Protein AF-A0A968MQZ6-F1 (afdb_monomer_lite)

Structure (mmCIF, N/CA/C/O backbone):
data_AF-A0A968MQZ6-F1
#
_entry.id   AF-A0A968MQZ6-F1
#
loop_
_atom_site.group_PDB
_atom_site.id
_atom_site.type_symbol
_atom_site.label_atom_id
_atom_site.label_alt_id
_atom_site.label_comp_id
_atom_site.label_asym_id
_atom_site.label_entity_id
_atom_site.label_seq_id
_atom_site.pdbx_PDB_ins_code
_atom_site.Cartn_x
_atom_site.Cartn_y
_atom_site.Cartn_z
_atom_site.occupancy
_atom_site.B_iso_or_equiv
_atom_site.auth_seq_id
_atom_site.auth_comp_id
_atom_site.auth_asym_id
_atom_site.auth_atom_id
_atom_site.pdbx_PDB_model_num
ATOM 1 N N . MET A 1 1 ? -7.537 16.229 -13.222 1.00 30.14 1 MET A N 1
ATOM 2 C CA . MET A 1 1 ? -7.042 15.788 -11.896 1.00 30.14 1 MET A CA 1
ATOM 3 C C . MET A 1 1 ? -5.741 15.024 -12.123 1.00 30.14 1 MET A C 1
ATOM 5 O O . MET A 1 1 ? -5.716 14.190 -13.018 1.00 30.14 1 MET A O 1
ATOM 9 N N . LYS A 1 2 ? -4.662 15.304 -11.377 1.00 28.23 2 LYS A N 1
ATOM 10 C CA . LYS A 1 2 ? -3.448 14.468 -11.404 1.00 28.23 2 LYS A CA 1
ATOM 11 C C . LYS A 1 2 ? -3.720 13.239 -10.531 1.00 28.23 2 LYS A C 1
ATOM 13 O O . LYS A 1 2 ? -3.635 13.335 -9.313 1.00 28.23 2 LYS A O 1
ATOM 18 N N . LYS A 1 3 ? -4.146 12.132 -11.143 1.00 38.84 3 LYS A N 1
ATOM 19 C CA . LYS A 1 3 ? -4.278 10.825 -10.485 1.00 38.84 3 LYS A CA 1
ATOM 20 C C . LYS A 1 3 ? -3.275 9.873 -11.126 1.00 38.84 3 LYS A C 1
ATOM 22 O O . LYS A 1 3 ? -3.237 9.770 -12.350 1.00 38.84 3 LYS A O 1
ATOM 27 N N . ILE A 1 4 ? -2.474 9.233 -10.288 1.00 46.53 4 ILE A N 1
ATOM 28 C CA . ILE A 1 4 ? -1.529 8.187 -10.660 1.00 46.53 4 ILE A CA 1
ATOM 29 C C . ILE A 1 4 ? -2.265 6.866 -10.422 1.00 46.53 4 ILE A C 1
ATOM 31 O O . ILE A 1 4 ? -2.827 6.684 -9.345 1.00 46.53 4 ILE A O 1
ATOM 35 N N . LEU A 1 5 ? -2.369 6.022 -11.447 1.00 44.16 5 LEU A N 1
ATOM 36 C CA . LEU A 1 5 ? -3.020 4.713 -11.360 1.00 44.16 5 LEU A CA 1
ATOM 37 C C . LEU A 1 5 ? -1.929 3.650 -11.300 1.00 44.16 5 LEU A C 1
ATOM 39 O O . LEU A 1 5 ? -1.050 3.647 -12.160 1.00 44.16 5 LEU A O 1
ATOM 43 N N . GLU A 1 6 ? -1.996 2.741 -10.330 1.00 49.56 6 GLU A N 1
ATOM 44 C CA . GLU A 1 6 ? -1.155 1.541 -10.358 1.00 49.56 6 GLU A CA 1
ATOM 45 C C . GLU A 1 6 ? -1.677 0.515 -11.385 1.00 49.56 6 GLU A C 1
ATOM 47 O O . GLU A 1 6 ? -2.807 0.601 -11.867 1.00 49.56 6 GLU A O 1
ATOM 52 N N . ARG A 1 7 ? -0.865 -0.496 -11.733 1.00 44.84 7 ARG A N 1
ATOM 53 C CA . ARG A 1 7 ? -1.059 -1.427 -12.872 1.00 44.84 7 ARG A CA 1
ATOM 54 C C . ARG A 1 7 ? -2.431 -2.136 -12.940 1.00 44.84 7 ARG A C 1
ATOM 56 O O . ARG A 1 7 ? -2.801 -2.627 -14.012 1.00 44.84 7 ARG A O 1
ATOM 63 N N . LYS A 1 8 ? -3.175 -2.206 -11.829 1.00 41.56 8 LYS A N 1
ATOM 64 C CA . LYS A 1 8 ? -4.524 -2.801 -11.722 1.00 41.56 8 LYS A CA 1
ATOM 65 C C . LYS A 1 8 ? -5.622 -1.815 -11.298 1.00 41.56 8 LYS A C 1
ATOM 67 O O . LYS A 1 8 ? -6.759 -2.238 -11.125 1.00 41.56 8 LYS A O 1
ATOM 72 N N . GLU A 1 9 ? -5.309 -0.539 -11.108 1.00 45.66 9 GLU A N 1
ATOM 73 C CA . GLU A 1 9 ? -6.288 0.444 -10.655 1.00 45.66 9 GLU A CA 1
ATOM 74 C C . GLU A 1 9 ? -7.069 0.996 -11.857 1.00 45.66 9 GLU A C 1
ATOM 76 O O . GLU A 1 9 ? -6.506 1.611 -12.765 1.00 45.66 9 GLU A O 1
ATOM 81 N N . GLU A 1 10 ? -8.381 0.768 -11.878 1.00 50.53 10 GLU A N 1
ATOM 82 C CA . GLU A 1 10 ? -9.282 1.424 -12.824 1.00 50.53 10 GLU A CA 1
ATOM 83 C C . GLU A 1 10 ? -9.778 2.756 -12.241 1.00 50.53 10 GLU A C 1
ATOM 85 O O . GLU A 1 10 ? -9.866 2.955 -11.027 1.00 50.53 10 GLU A O 1
ATOM 90 N N . LEU A 1 11 ? -10.099 3.716 -13.111 1.00 47.94 11 LEU A N 1
ATOM 91 C CA . LEU A 1 11 ? -10.788 4.926 -12.670 1.00 47.94 11 LEU A CA 1
ATOM 92 C C . LEU A 1 11 ? -12.188 4.553 -12.178 1.00 47.94 11 LEU A C 1
ATOM 94 O O . LEU A 1 11 ? -12.922 3.850 -12.871 1.00 47.94 11 LEU A O 1
ATOM 98 N N . HIS A 1 12 ? -12.567 5.064 -11.004 1.00 44.50 12 HIS A N 1
ATOM 99 C CA . HIS A 1 12 ? -13.904 4.857 -10.461 1.00 44.50 12 HIS A CA 1
ATOM 100 C C . HIS A 1 12 ? -14.945 5.392 -11.455 1.00 44.50 12 HIS A C 1
ATOM 102 O O . HIS A 1 12 ? -14.886 6.558 -11.855 1.00 44.50 12 HIS A O 1
ATOM 108 N N . LYS A 1 13 ? -15.890 4.536 -11.863 1.00 45.00 13 LYS A N 1
ATOM 109 C CA . LYS A 1 13 ? -16.824 4.790 -12.980 1.00 45.00 13 LYS A CA 1
ATOM 110 C C . LYS A 1 13 ? -17.735 6.005 -12.771 1.00 45.00 13 LYS A C 1
ATOM 112 O O . LYS A 1 13 ? -18.250 6.551 -13.738 1.00 45.00 13 LYS A O 1
ATOM 117 N N . GLU A 1 14 ? -17.913 6.431 -11.524 1.00 39.91 14 GLU A N 1
ATOM 118 C CA . GLU A 1 14 ? -18.811 7.527 -11.137 1.00 39.91 14 GLU A CA 1
ATOM 119 C C . GLU A 1 14 ? -18.132 8.898 -11.033 1.00 39.91 14 GLU A C 1
ATOM 121 O O . GLU A 1 14 ? -18.784 9.895 -10.728 1.00 39.91 14 GLU A O 1
ATOM 126 N N . TRP A 1 15 ? -16.820 8.991 -11.262 1.00 46.03 15 TRP A N 1
ATOM 127 C CA . TRP A 1 15 ? -16.136 10.275 -11.162 1.00 46.03 15 TRP A CA 1
ATOM 128 C C . TRP A 1 15 ? -16.373 11.143 -12.407 1.00 46.03 15 TRP A C 1
ATOM 130 O O . TRP A 1 15 ? -15.979 10.742 -13.504 1.00 46.03 15 TRP A O 1
ATOM 140 N N . PRO A 1 16 ? -16.917 12.372 -12.265 1.00 37.16 16 PRO A N 1
ATOM 141 C CA . PRO A 1 16 ? -17.093 13.307 -13.374 1.00 37.16 16 PRO A CA 1
ATOM 142 C C . PRO A 1 16 ? -15.758 13.999 -13.693 1.00 37.16 16 PRO A C 1
ATOM 144 O O . PRO A 1 16 ? -15.632 15.220 -13.600 1.00 37.16 16 PRO A O 1
ATOM 147 N N . ILE A 1 17 ? -14.718 13.219 -14.001 1.00 41.00 17 ILE A N 1
ATOM 148 C CA . ILE A 1 17 ? -13.385 13.739 -14.311 1.00 41.00 17 ILE A CA 1
ATOM 149 C C . ILE A 1 17 ? -12.951 13.370 -15.728 1.00 41.00 17 ILE A C 1
ATOM 151 O O . ILE A 1 17 ? -13.209 12.283 -16.229 1.00 41.00 17 ILE A O 1
ATOM 155 N N . GLN A 1 18 ? -12.223 14.297 -16.345 1.00 41.19 18 GLN A N 1
ATOM 156 C CA . GLN A 1 18 ? -11.767 14.304 -17.740 1.00 41.19 18 GLN A CA 1
ATOM 157 C C . GLN A 1 18 ? -10.664 13.263 -18.063 1.00 41.19 18 GLN A C 1
ATOM 159 O O . GLN A 1 18 ? -9.946 13.413 -19.048 1.00 41.19 18 GLN A O 1
ATOM 164 N N . GLY A 1 19 ? -10.506 12.229 -17.226 1.00 51.28 19 GLY A N 1
ATOM 165 C CA . GLY A 1 19 ? -9.376 11.293 -17.225 1.00 51.28 19 GLY A CA 1
ATOM 166 C C . GLY A 1 19 ? -8.245 11.675 -16.254 1.00 51.28 19 GLY A C 1
ATOM 167 O O . GLY A 1 19 ? -8.349 12.635 -15.481 1.00 51.28 19 GLY A O 1
ATOM 168 N N . SER A 1 20 ? -7.166 10.886 -16.266 1.00 62.44 20 SER A N 1
ATOM 169 C CA . SER A 1 20 ? -5.920 11.176 -15.538 1.00 62.44 20 SER A CA 1
ATOM 170 C C . SER A 1 20 ? -5.087 12.243 -16.280 1.00 62.44 20 SER A C 1
ATOM 172 O O . SER A 1 20 ? -5.424 12.641 -17.394 1.00 62.44 20 SER A O 1
ATOM 174 N N . SER A 1 21 ? -3.980 12.716 -15.698 1.00 61.22 21 SER A N 1
ATOM 175 C CA . SER A 1 21 ? -3.082 13.684 -16.356 1.00 61.22 21 SER A CA 1
ATOM 176 C C . SER A 1 21 ? -2.181 13.077 -17.448 1.00 61.22 21 SER A C 1
ATOM 178 O O . SER A 1 21 ? -1.282 13.765 -17.919 1.00 61.22 21 SER A O 1
ATOM 180 N N . GLY A 1 22 ? -2.392 11.813 -17.842 1.00 70.88 22 GLY A N 1
ATOM 181 C CA . GLY A 1 22 ? -1.682 11.152 -18.948 1.00 70.88 22 GLY A CA 1
ATOM 182 C C . GLY A 1 22 ? -0.503 10.257 -18.549 1.00 70.88 22 GLY A C 1
ATOM 183 O O . GLY A 1 22 ? 0.051 9.581 -19.414 1.00 70.88 22 GLY A O 1
ATOM 184 N N . TYR A 1 23 ? -0.144 10.193 -17.261 1.00 76.50 23 TYR A N 1
ATOM 185 C CA . TYR A 1 23 ? 0.894 9.273 -16.764 1.00 76.50 23 TYR A CA 1
ATOM 186 C C . TYR A 1 23 ? 0.537 7.805 -17.010 1.00 76.50 23 TYR A C 1
ATOM 188 O O . TYR A 1 23 ? 1.404 6.995 -17.309 1.00 76.50 23 TYR A O 1
ATOM 196 N N . ASP A 1 24 ? -0.753 7.473 -16.974 1.00 77.44 24 ASP A N 1
ATOM 197 C CA . ASP A 1 24 ? -1.234 6.135 -17.305 1.00 77.44 24 ASP A CA 1
ATOM 198 C C . ASP A 1 24 ? -0.957 5.759 -18.770 1.00 77.44 24 ASP A C 1
ATOM 200 O O . ASP A 1 24 ? -0.606 4.623 -19.063 1.00 77.44 24 ASP A O 1
ATOM 204 N N . PHE A 1 25 ? -1.078 6.700 -19.709 1.00 84.88 25 PHE A N 1
ATOM 205 C CA . PHE A 1 25 ? -0.712 6.483 -21.105 1.00 84.88 25 PHE A CA 1
ATOM 206 C C . PHE A 1 25 ? 0.804 6.382 -21.276 1.00 84.88 25 PHE A C 1
ATOM 208 O O . PHE A 1 25 ? 1.265 5.485 -21.979 1.00 84.88 25 PHE A O 1
ATOM 215 N N . LEU A 1 26 ? 1.573 7.250 -20.608 1.00 86.88 26 LEU A N 1
ATOM 216 C CA . LEU A 1 26 ? 3.036 7.193 -20.621 1.00 86.88 26 LEU A CA 1
ATOM 217 C C . LEU A 1 26 ? 3.535 5.825 -20.144 1.00 86.88 26 LEU A C 1
ATOM 219 O O . LEU A 1 26 ? 4.307 5.187 -20.857 1.00 86.88 26 LEU A O 1
ATOM 223 N N . ALA A 1 27 ? 3.032 5.336 -19.009 1.00 87.75 27 ALA A N 1
ATOM 224 C CA . ALA A 1 27 ? 3.382 4.022 -18.483 1.00 87.75 27 ALA A CA 1
ATOM 225 C C . ALA A 1 27 ? 3.014 2.896 -19.463 1.00 87.75 27 ALA A C 1
ATOM 227 O O . ALA A 1 27 ? 3.798 1.969 -19.661 1.00 87.75 27 ALA A O 1
ATOM 228 N N . LEU A 1 28 ? 1.862 2.981 -20.141 1.00 89.38 28 LEU A N 1
ATOM 229 C CA . LEU A 1 28 ? 1.472 1.992 -21.153 1.00 89.38 28 LEU A CA 1
ATOM 230 C C . LEU A 1 28 ? 2.402 1.978 -22.365 1.00 89.38 28 LEU A C 1
ATOM 232 O O . LEU A 1 28 ? 2.754 0.899 -22.836 1.00 89.38 28 LEU A O 1
ATOM 236 N N . VAL A 1 29 ? 2.801 3.147 -22.863 1.00 92.25 29 VAL A N 1
ATOM 237 C CA . VAL A 1 29 ? 3.750 3.250 -23.978 1.00 92.25 29 VAL A CA 1
ATOM 238 C C . VAL A 1 29 ? 5.126 2.746 -23.554 1.00 92.25 29 VAL A C 1
ATOM 240 O O . VAL A 1 29 ? 5.732 1.967 -24.282 1.00 92.25 29 VAL A O 1
ATOM 243 N N . ASN A 1 30 ? 5.591 3.115 -22.361 1.00 93.12 30 ASN A N 1
ATOM 244 C CA . ASN A 1 30 ? 6.858 2.631 -21.821 1.00 93.12 30 ASN A CA 1
ATOM 245 C C . ASN A 1 30 ? 6.870 1.096 -21.737 1.00 93.12 30 ASN A C 1
ATOM 247 O O . ASN A 1 30 ? 7.741 0.437 -22.296 1.00 93.12 30 ASN A O 1
ATOM 251 N N . ASN A 1 31 ? 5.812 0.513 -21.165 1.00 93.50 31 ASN A N 1
ATOM 252 C CA . ASN A 1 31 ? 5.639 -0.934 -21.070 1.00 93.50 31 ASN A CA 1
ATOM 253 C C . ASN A 1 31 ? 5.490 -1.630 -22.438 1.00 93.50 31 ASN A C 1
ATOM 255 O O . ASN A 1 31 ? 5.832 -2.806 -22.550 1.00 93.50 31 ASN A O 1
ATOM 259 N N . LEU A 1 32 ? 4.992 -0.953 -23.476 1.00 94.69 32 LEU A N 1
ATOM 260 C CA . LEU A 1 32 ? 4.931 -1.501 -24.837 1.00 94.69 32 LEU A CA 1
ATOM 261 C C . LEU A 1 32 ? 6.333 -1.672 -25.447 1.00 94.69 32 LEU A C 1
ATOM 263 O O . LEU A 1 32 ? 6.563 -2.619 -26.196 1.00 94.69 32 LEU A O 1
ATOM 267 N N . PHE A 1 33 ? 7.268 -0.776 -25.120 1.00 94.25 33 PHE A N 1
ATOM 268 C CA . PHE A 1 33 ? 8.661 -0.846 -25.576 1.00 94.25 33 PHE A CA 1
ATOM 269 C C . PHE A 1 33 ? 9.557 -1.717 -24.684 1.00 94.25 33 PHE A C 1
ATOM 271 O O . PHE A 1 33 ? 10.724 -1.948 -25.007 1.00 94.25 33 PHE A O 1
ATOM 278 N N . THR A 1 34 ? 9.017 -2.246 -23.589 1.00 94.31 34 THR A N 1
ATOM 279 C CA . THR A 1 34 ? 9.755 -3.090 -22.655 1.00 94.31 34 THR A CA 1
ATOM 280 C C . THR A 1 34 ? 9.871 -4.531 -23.146 1.00 94.31 34 THR A C 1
ATOM 282 O O . THR A 1 34 ? 8.882 -5.247 -23.303 1.00 94.31 34 THR A O 1
ATOM 285 N N . TYR A 1 35 ? 11.109 -5.008 -23.285 1.00 93.88 35 TYR A N 1
ATOM 286 C CA . TYR A 1 35 ? 11.405 -6.409 -23.572 1.00 93.88 35 TYR A CA 1
ATOM 287 C C . TYR A 1 35 ? 11.669 -7.201 -22.282 1.00 93.88 35 TYR A C 1
ATOM 289 O O . TYR A 1 35 ? 12.763 -7.151 -21.718 1.00 93.88 35 TYR A O 1
ATOM 297 N N . ASN A 1 36 ? 10.667 -7.965 -21.830 1.00 91.31 36 ASN A N 1
ATOM 298 C CA . ASN A 1 36 ? 10.699 -8.685 -20.549 1.00 91.31 36 ASN A CA 1
ATOM 299 C C . ASN A 1 36 ? 11.951 -9.570 -20.329 1.00 91.31 36 ASN A C 1
ATOM 301 O O . ASN A 1 36 ? 12.556 -9.467 -19.261 1.00 91.31 36 ASN A O 1
ATOM 305 N N . PRO A 1 37 ? 12.417 -10.388 -21.301 1.00 93.69 37 PRO A N 1
ATOM 306 C CA . PRO A 1 37 ? 13.628 -11.187 -21.096 1.00 93.69 37 PRO A CA 1
ATOM 307 C C . PRO A 1 37 ? 14.873 -10.332 -20.820 1.00 93.69 37 PRO A C 1
ATOM 309 O O . PRO A 1 37 ? 15.724 -10.732 -20.030 1.00 93.69 37 PRO A O 1
ATOM 312 N N . GLY A 1 38 ? 14.951 -9.135 -21.413 1.00 92.62 38 GLY A N 1
ATOM 313 C CA . GLY A 1 38 ? 16.023 -8.175 -21.150 1.00 92.62 38 GLY A CA 1
ATOM 314 C C . GLY A 1 38 ? 16.007 -7.658 -19.711 1.00 92.62 38 GLY A C 1
ATOM 315 O O . GLY A 1 38 ? 17.064 -7.584 -19.090 1.00 92.62 38 GLY A O 1
ATOM 316 N N . ILE A 1 39 ? 14.822 -7.390 -19.146 1.00 91.44 39 ILE A N 1
ATOM 317 C CA . ILE A 1 39 ? 14.687 -7.020 -17.727 1.00 91.44 39 ILE A CA 1
ATOM 318 C C . ILE A 1 39 ? 15.233 -8.131 -16.836 1.00 91.44 39 ILE A C 1
ATOM 320 O O . ILE A 1 39 ? 16.028 -7.855 -15.946 1.00 91.44 39 ILE A O 1
ATOM 324 N N . THR A 1 40 ? 14.865 -9.391 -17.080 1.00 91.25 40 THR A N 1
ATOM 325 C CA . THR A 1 40 ? 15.376 -10.510 -16.273 1.00 91.25 40 THR A CA 1
ATOM 326 C C . THR A 1 40 ? 16.902 -10.610 -16.337 1.00 91.25 40 THR A C 1
ATOM 328 O O . THR A 1 40 ? 17.542 -10.854 -15.315 1.00 91.25 40 THR A O 1
ATOM 331 N N . THR A 1 41 ? 17.511 -10.386 -17.506 1.00 93.88 41 THR A N 1
ATOM 332 C CA . THR A 1 41 ? 18.975 -10.323 -17.633 1.00 93.88 41 THR A CA 1
ATOM 333 C C . THR A 1 41 ? 19.570 -9.187 -16.799 1.00 93.88 41 THR A C 1
ATOM 335 O O . THR A 1 41 ? 20.537 -9.419 -16.072 1.00 93.88 41 THR A O 1
ATOM 338 N N . LEU A 1 42 ? 18.985 -7.987 -16.859 1.00 92.50 42 LEU A N 1
ATOM 339 C CA . LEU A 1 42 ? 19.442 -6.827 -16.090 1.00 92.50 42 LEU A CA 1
ATOM 340 C C . LEU A 1 42 ? 19.273 -7.021 -14.581 1.00 92.50 42 LEU A C 1
ATOM 342 O O . LEU A 1 42 ? 20.180 -6.687 -13.831 1.00 92.50 42 LEU A O 1
ATOM 346 N N . GLU A 1 43 ? 18.164 -7.595 -14.123 1.00 90.44 43 GLU A N 1
ATOM 347 C CA . GLU A 1 43 ? 17.927 -7.900 -12.706 1.00 90.44 43 GLU A CA 1
ATOM 348 C C . GLU A 1 43 ? 18.878 -8.968 -12.176 1.00 90.44 43 GLU A C 1
ATOM 350 O O . GLU A 1 43 ? 19.380 -8.851 -11.059 1.00 90.44 43 GLU A O 1
ATOM 355 N N . ASN A 1 44 ? 19.151 -10.008 -12.967 1.00 90.94 44 ASN A N 1
ATOM 356 C CA . ASN A 1 44 ? 20.123 -11.028 -12.591 1.00 90.94 44 ASN A CA 1
ATOM 357 C C . ASN A 1 44 ? 21.526 -10.432 -12.483 1.00 90.94 44 ASN A C 1
ATOM 359 O O . ASN A 1 44 ? 22.228 -10.738 -11.527 1.00 90.94 44 ASN A O 1
ATOM 363 N N . PHE A 1 45 ? 21.913 -9.554 -13.413 1.00 92.00 45 PHE A N 1
ATOM 364 C CA . PHE A 1 45 ? 23.165 -8.808 -13.309 1.00 92.00 45 PHE A CA 1
ATOM 365 C C . PHE A 1 45 ? 23.172 -7.881 -12.088 1.00 92.00 45 PHE A C 1
ATOM 367 O O . PHE A 1 45 ? 24.125 -7.898 -11.315 1.00 92.00 45 PHE A O 1
ATOM 374 N N . TYR A 1 46 ? 22.095 -7.130 -11.861 1.00 90.38 46 TYR A N 1
ATOM 375 C CA . TYR A 1 46 ? 21.949 -6.227 -10.722 1.00 90.38 46 TYR A CA 1
ATOM 376 C C . TYR A 1 46 ? 22.125 -6.961 -9.387 1.00 90.38 46 TYR A C 1
ATOM 378 O O . TYR A 1 46 ? 22.850 -6.488 -8.523 1.00 90.38 46 TYR A O 1
ATOM 386 N N . LYS A 1 47 ? 21.573 -8.174 -9.263 1.00 88.69 47 LYS A N 1
ATOM 387 C CA . LYS A 1 47 ? 21.756 -9.068 -8.104 1.00 88.69 47 LYS A CA 1
ATOM 388 C C . LYS A 1 47 ? 23.201 -9.521 -7.867 1.00 88.69 47 LYS A C 1
ATOM 390 O O . LYS A 1 47 ? 23.499 -9.982 -6.771 1.00 88.69 47 LYS A O 1
ATOM 395 N N . THR A 1 48 ? 24.077 -9.446 -8.872 1.00 90.62 48 THR A N 1
ATOM 396 C CA . THR A 1 48 ? 25.512 -9.757 -8.706 1.00 90.62 48 THR A CA 1
ATOM 397 C C . THR A 1 48 ? 26.317 -8.588 -8.155 1.00 90.62 48 THR A C 1
ATOM 399 O O . THR A 1 48 ? 27.424 -8.788 -7.659 1.00 90.62 48 THR A O 1
ATOM 402 N N . LEU A 1 49 ? 25.778 -7.373 -8.247 1.00 88.19 49 LEU A N 1
ATOM 403 C CA . LEU A 1 49 ? 26.360 -6.206 -7.609 1.00 88.19 49 LEU A CA 1
ATOM 404 C C . LEU A 1 49 ? 26.024 -6.308 -6.113 1.00 88.19 49 LEU A C 1
ATOM 406 O O . LEU A 1 49 ? 24.913 -6.701 -5.766 1.00 88.19 49 LEU A O 1
ATOM 410 N N . ASP A 1 50 ? 26.975 -5.996 -5.235 1.00 83.25 50 ASP A N 1
ATOM 411 C CA . ASP A 1 50 ? 26.823 -6.072 -3.772 1.00 83.25 50 ASP A CA 1
ATOM 412 C C . ASP A 1 50 ? 25.824 -5.016 -3.260 1.00 83.25 50 ASP A C 1
ATOM 414 O O . ASP A 1 50 ? 26.185 -3.949 -2.764 1.00 83.25 50 ASP A O 1
ATOM 418 N N . ILE A 1 51 ? 24.538 -5.272 -3.498 1.00 83.38 51 ILE A N 1
ATOM 419 C CA . ILE A 1 51 ? 23.429 -4.352 -3.267 1.00 83.38 51 ILE A CA 1
ATOM 420 C C . ILE A 1 51 ? 22.665 -4.807 -2.037 1.00 83.38 51 ILE A C 1
ATOM 422 O O . ILE A 1 51 ? 22.290 -5.971 -1.909 1.00 83.38 51 ILE A O 1
ATOM 426 N N . SER A 1 52 ? 22.377 -3.852 -1.154 1.00 76.38 52 SER A N 1
ATOM 427 C CA . SER A 1 52 ? 21.700 -4.112 0.115 1.00 76.38 52 SER A CA 1
ATOM 428 C C . SER A 1 52 ? 20.309 -4.727 -0.053 1.00 76.38 52 SER A C 1
ATOM 430 O O . SER A 1 52 ? 19.900 -5.520 0.784 1.00 76.38 52 SER A O 1
ATOM 432 N N . GLU A 1 53 ? 19.582 -4.364 -1.117 1.00 79.31 53 GLU A N 1
ATOM 433 C CA . GLU A 1 53 ? 18.188 -4.761 -1.325 1.00 79.31 53 GLU A CA 1
ATOM 434 C C . GLU A 1 53 ? 17.874 -5.085 -2.801 1.00 79.31 53 GLU A C 1
ATOM 436 O O . GLU A 1 53 ? 17.489 -4.203 -3.571 1.00 79.31 53 GLU A O 1
ATOM 441 N N . PRO A 1 54 ? 18.037 -6.349 -3.230 1.00 80.81 54 PRO A N 1
ATOM 442 C CA . PRO A 1 54 ? 17.853 -6.741 -4.627 1.00 80.81 54 PRO A CA 1
ATOM 443 C C . PRO A 1 54 ? 16.413 -7.150 -4.996 1.00 80.81 54 PRO A C 1
ATOM 445 O O . PRO A 1 54 ? 16.184 -7.621 -6.114 1.00 80.81 54 PRO A O 1
ATOM 448 N N . ASP A 1 55 ? 15.451 -7.019 -4.076 1.00 89.50 55 ASP A N 1
ATOM 449 C CA . ASP A 1 55 ? 14.027 -7.280 -4.320 1.00 89.50 55 ASP A CA 1
ATOM 450 C C . ASP A 1 55 ? 13.242 -5.954 -4.349 1.00 89.50 55 ASP A C 1
ATOM 452 O O . ASP A 1 55 ? 13.194 -5.253 -3.329 1.00 89.50 55 ASP A O 1
ATOM 456 N N . PRO A 1 56 ? 12.601 -5.600 -5.482 1.00 89.81 56 PRO A N 1
ATOM 457 C CA . PRO A 1 56 ? 11.847 -4.357 -5.596 1.00 89.81 56 PRO A CA 1
ATOM 458 C C . PRO A 1 56 ? 10.681 -4.280 -4.598 1.00 89.81 56 PRO A C 1
ATOM 460 O O . PRO A 1 56 ? 10.394 -3.206 -4.067 1.00 89.81 56 PRO A O 1
ATOM 463 N N . GLN A 1 57 ? 10.025 -5.400 -4.282 1.00 90.88 57 GLN A N 1
ATOM 464 C CA . GLN A 1 57 ? 8.878 -5.405 -3.369 1.00 90.88 57 GLN A CA 1
ATOM 465 C C . GLN A 1 57 ? 9.308 -5.163 -1.916 1.00 90.88 57 GLN A C 1
ATOM 467 O O . GLN A 1 57 ? 8.668 -4.392 -1.194 1.00 90.88 57 GLN A O 1
ATOM 472 N N . GLU A 1 58 ? 10.433 -5.747 -1.493 1.00 92.75 58 GLU A N 1
ATOM 473 C CA . GLU A 1 58 ? 1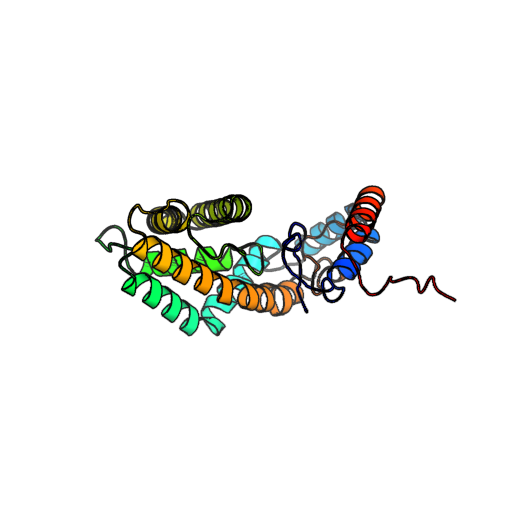1.035 -5.440 -0.190 1.00 92.75 58 GLU A CA 1
ATOM 474 C C . GLU A 1 58 ? 11.513 -3.990 -0.113 1.00 92.75 58 GLU A C 1
ATOM 476 O O . GLU A 1 58 ? 11.319 -3.334 0.914 1.00 92.75 58 GLU A O 1
ATOM 481 N N . LEU A 1 59 ? 12.081 -3.459 -1.199 1.00 94.00 59 LEU A N 1
ATOM 482 C CA . LEU A 1 59 ? 12.512 -2.067 -1.269 1.00 94.00 59 LEU A CA 1
ATOM 483 C C . LEU A 1 59 ? 11.330 -1.095 -1.130 1.00 94.00 59 LEU A C 1
ATOM 485 O O . LEU A 1 59 ? 11.418 -0.157 -0.339 1.00 94.00 59 LEU A O 1
ATOM 489 N N . ILE A 1 60 ? 10.206 -1.333 -1.819 1.00 94.19 60 ILE A N 1
ATOM 490 C CA . ILE A 1 60 ? 8.970 -0.545 -1.643 1.00 94.19 60 ILE A CA 1
ATOM 491 C C . ILE A 1 60 ? 8.514 -0.589 -0.188 1.00 94.19 60 ILE A C 1
ATOM 493 O O . ILE A 1 60 ? 8.258 0.458 0.412 1.00 94.19 60 ILE A O 1
ATOM 497 N N . TYR A 1 61 ? 8.412 -1.790 0.387 1.00 95.75 61 TYR A N 1
ATOM 498 C CA . TYR A 1 61 ? 7.956 -1.966 1.762 1.00 95.75 61 TYR A CA 1
ATOM 499 C C . TYR A 1 61 ? 8.847 -1.195 2.745 1.00 95.75 61 TYR A C 1
ATOM 501 O O . TYR A 1 61 ? 8.346 -0.395 3.541 1.00 95.75 61 TYR A O 1
ATOM 509 N N . LYS A 1 62 ? 10.171 -1.380 2.659 1.00 96.19 62 LYS A N 1
ATOM 510 C CA . LYS A 1 62 ? 11.152 -0.711 3.523 1.00 96.19 62 LYS A CA 1
ATOM 511 C C . LYS A 1 62 ? 11.110 0.804 3.351 1.00 96.19 62 LYS A C 1
ATOM 513 O O . LYS A 1 62 ? 11.097 1.516 4.355 1.00 96.19 62 LYS A O 1
ATOM 518 N N . SER A 1 63 ? 11.014 1.305 2.122 1.00 96.38 63 SER A N 1
ATOM 519 C CA . SER A 1 63 ? 10.914 2.741 1.857 1.00 96.38 63 SER A CA 1
ATOM 520 C C . SER A 1 63 ? 9.617 3.342 2.401 1.00 96.38 63 SER A C 1
ATOM 522 O O . SER A 1 63 ? 9.663 4.354 3.101 1.00 96.38 63 SER A O 1
ATOM 524 N N . LYS A 1 64 ? 8.459 2.698 2.195 1.00 96.88 64 LYS A N 1
ATOM 525 C CA . LYS A 1 64 ? 7.186 3.146 2.791 1.00 96.88 64 LYS A CA 1
ATOM 526 C C . LYS A 1 64 ? 7.244 3.108 4.320 1.00 96.88 64 LYS A C 1
ATOM 528 O O . LYS A 1 64 ? 6.858 4.081 4.963 1.00 96.88 64 LYS A O 1
ATOM 533 N N . LYS A 1 65 ? 7.779 2.042 4.928 1.00 97.44 65 LYS A N 1
ATOM 534 C CA . LYS A 1 65 ? 7.941 1.958 6.392 1.00 97.44 65 LYS A CA 1
ATOM 535 C C . LYS A 1 65 ? 8.879 3.053 6.915 1.00 97.44 65 LYS A C 1
ATOM 537 O O . LYS A 1 65 ? 8.562 3.677 7.925 1.00 97.44 65 LYS A O 1
ATOM 542 N N . LYS A 1 66 ? 9.980 3.347 6.216 1.00 97.31 66 LYS A N 1
ATOM 543 C CA . LYS A 1 66 ? 10.896 4.448 6.553 1.00 97.31 66 LYS A CA 1
ATOM 544 C C . LYS A 1 66 ? 10.175 5.797 6.547 1.00 97.31 66 LYS A C 1
ATOM 546 O O . LYS A 1 66 ? 10.211 6.510 7.546 1.00 97.31 66 LYS A O 1
ATOM 551 N N . ILE A 1 67 ? 9.447 6.111 5.475 1.00 97.75 67 ILE A N 1
ATOM 552 C CA . ILE A 1 67 ? 8.659 7.348 5.375 1.00 97.75 67 ILE A CA 1
ATOM 553 C C . ILE A 1 67 ? 7.600 7.433 6.482 1.00 97.75 67 ILE A C 1
ATOM 555 O O . ILE A 1 67 ? 7.429 8.499 7.080 1.00 97.75 67 ILE A O 1
ATOM 559 N N . LEU A 1 68 ? 6.931 6.321 6.813 1.00 97.62 68 LEU A N 1
ATOM 560 C CA . LEU A 1 68 ? 5.973 6.273 7.919 1.00 97.62 68 LEU A CA 1
ATOM 561 C C . LEU A 1 68 ? 6.627 6.657 9.258 1.00 97.62 68 LEU A C 1
ATOM 563 O O . LEU A 1 68 ? 6.066 7.446 10.019 1.00 97.62 68 LEU A O 1
ATOM 567 N N . LEU A 1 69 ? 7.813 6.111 9.537 1.00 96.56 69 LEU A N 1
ATOM 568 C CA . LEU A 1 69 ? 8.531 6.305 10.798 1.00 96.56 69 LEU A CA 1
ATOM 569 C C . LEU A 1 69 ? 9.195 7.682 10.919 1.00 96.56 69 LEU A C 1
ATOM 571 O O . LEU A 1 69 ? 9.228 8.239 12.018 1.00 96.56 69 LEU A O 1
ATOM 575 N N . GLU A 1 70 ? 9.721 8.216 9.819 1.00 95.62 70 GLU A N 1
ATOM 576 C CA . GLU A 1 70 ? 10.512 9.450 9.811 1.00 95.62 70 GLU A CA 1
ATOM 577 C C . GLU A 1 70 ? 9.664 10.689 9.510 1.00 95.62 70 GLU A C 1
ATOM 579 O O . GLU A 1 70 ? 9.789 11.700 10.195 1.00 95.62 70 GLU A O 1
ATOM 584 N N . SER A 1 71 ? 8.778 10.615 8.511 1.00 95.44 71 SER A N 1
ATOM 585 C CA . SER A 1 71 ? 8.033 11.778 8.003 1.00 95.44 71 SER A CA 1
ATOM 586 C C . SER A 1 71 ? 6.575 11.822 8.468 1.00 95.44 71 SER A C 1
ATOM 588 O O . SER A 1 71 ? 6.051 12.904 8.711 1.00 95.44 71 SER A O 1
ATOM 590 N N . PHE A 1 72 ? 5.916 10.670 8.639 1.00 95.69 72 PHE A N 1
ATOM 591 C CA . PHE A 1 72 ? 4.481 10.593 8.982 1.00 95.69 72 PHE A CA 1
ATOM 592 C C . PHE A 1 72 ? 4.224 10.152 10.423 1.00 95.69 72 PHE A C 1
ATOM 594 O O . PHE A 1 72 ? 3.110 9.774 10.781 1.00 95.69 72 PHE A O 1
ATOM 601 N N . ARG A 1 73 ? 5.234 10.219 11.294 1.00 96.25 73 ARG A N 1
ATOM 602 C CA . ARG A 1 73 ? 5.126 9.720 12.669 1.00 96.25 73 ARG A CA 1
ATOM 603 C C . ARG A 1 73 ? 3.991 10.378 13.452 1.00 96.25 73 ARG A C 1
ATOM 605 O O . ARG A 1 73 ? 3.259 9.699 14.168 1.00 96.25 73 ARG A O 1
ATOM 612 N N . ALA A 1 74 ? 3.853 11.698 13.326 1.00 96.44 74 ALA A N 1
ATOM 613 C CA . ALA A 1 74 ? 2.805 12.460 13.999 1.00 96.44 74 ALA A CA 1
ATOM 614 C C . ALA A 1 74 ? 1.413 12.108 13.454 1.00 96.44 74 ALA A C 1
ATOM 616 O O . ALA A 1 74 ? 0.492 11.867 14.231 1.00 96.44 74 ALA A O 1
ATOM 617 N N . ASP A 1 75 ? 1.278 12.002 12.135 1.00 95.69 75 ASP A N 1
ATOM 618 C CA . ASP A 1 75 ? 0.037 11.599 11.476 1.00 95.69 75 ASP A CA 1
ATOM 619 C C . ASP A 1 75 ? -0.397 10.186 11.851 1.00 95.69 75 ASP A C 1
ATOM 621 O O . ASP A 1 75 ? -1.555 9.957 12.196 1.00 95.69 75 ASP A O 1
ATOM 625 N N . TRP A 1 76 ? 0.547 9.249 11.877 1.00 97.56 76 TRP A N 1
ATOM 626 C CA . TRP A 1 76 ? 0.303 7.885 12.320 1.00 97.56 76 TRP A CA 1
ATOM 627 C C . TRP A 1 76 ? -0.122 7.825 13.793 1.00 97.56 76 TRP A C 1
ATOM 629 O O . TRP A 1 76 ? -1.069 7.114 14.131 1.00 97.56 76 TRP A O 1
ATOM 639 N N . ASN A 1 77 ? 0.503 8.622 14.669 1.00 97.56 77 ASN A N 1
ATOM 640 C CA . ASN A 1 77 ? 0.062 8.764 16.061 1.00 97.56 77 ASN A CA 1
ATOM 641 C C . ASN A 1 77 ? -1.369 9.309 16.154 1.00 97.56 77 ASN A C 1
ATOM 643 O O . ASN A 1 77 ? -2.156 8.820 16.960 1.00 97.56 77 ASN A O 1
ATOM 647 N N . ASN A 1 78 ? -1.708 10.313 15.345 1.00 97.31 78 ASN A N 1
ATOM 648 C CA . ASN A 1 78 ? -3.035 10.924 15.340 1.00 97.31 78 ASN A CA 1
ATOM 649 C C . ASN A 1 78 ? -4.104 9.951 14.836 1.00 97.31 78 ASN A C 1
ATOM 651 O O . ASN A 1 78 ? -5.170 9.854 15.439 1.00 97.31 78 ASN A O 1
ATOM 655 N N . LEU A 1 79 ? -3.806 9.191 13.779 1.00 97.62 79 LEU A N 1
ATOM 656 C CA . LEU A 1 79 ? -4.682 8.134 13.282 1.00 97.62 79 LEU A CA 1
ATOM 657 C C . LEU A 1 79 ? -4.911 7.056 14.347 1.00 97.62 79 LEU A C 1
ATOM 659 O O . LEU A 1 79 ? -6.044 6.639 14.570 1.00 97.62 79 LEU A O 1
ATOM 663 N N . PHE A 1 80 ? -3.849 6.629 15.033 1.00 98.12 80 PHE A N 1
ATOM 664 C CA . PHE A 1 80 ? -3.980 5.654 16.109 1.00 98.12 80 PHE A CA 1
ATOM 665 C C . PHE A 1 80 ? -4.832 6.187 17.268 1.00 98.12 80 PHE A C 1
ATOM 667 O O . PHE A 1 80 ? -5.744 5.498 17.707 1.00 98.12 80 PHE A O 1
ATOM 674 N N . ARG A 1 81 ? -4.609 7.432 17.709 1.00 97.88 81 ARG A N 1
ATOM 675 C CA . ARG A 1 81 ? -5.438 8.081 18.742 1.00 97.88 81 ARG A CA 1
ATOM 676 C C . ARG A 1 81 ? -6.905 8.175 18.334 1.00 97.88 81 ARG A C 1
ATOM 678 O O . ARG A 1 81 ? -7.785 8.021 19.169 1.00 97.88 81 ARG A O 1
ATOM 685 N N . MET A 1 82 ? -7.179 8.429 17.056 1.00 97.56 82 MET A N 1
ATOM 686 C CA . MET A 1 82 ? -8.542 8.438 16.531 1.00 97.56 82 MET A CA 1
ATOM 687 C C . MET A 1 82 ? -9.194 7.053 16.637 1.00 97.56 82 MET A C 1
ATOM 689 O O . MET A 1 82 ? -10.338 6.962 17.075 1.00 97.56 82 MET A O 1
ATOM 693 N N . LEU A 1 83 ? -8.473 5.982 16.286 1.00 97.62 83 LEU A N 1
ATOM 694 C CA . LEU A 1 83 ? -8.955 4.609 16.460 1.00 97.62 83 LEU A CA 1
ATOM 695 C C . LEU A 1 83 ? -9.162 4.271 17.945 1.00 97.62 83 LEU A C 1
ATOM 697 O O . LEU A 1 83 ? -10.204 3.740 18.308 1.00 97.62 83 LEU A O 1
ATOM 701 N N . GLU A 1 84 ? -8.211 4.615 18.808 1.00 96.38 84 GLU A N 1
ATOM 702 C CA . GLU A 1 84 ? -8.290 4.392 20.256 1.00 96.38 84 GLU A CA 1
ATOM 703 C C . GLU A 1 84 ? -9.507 5.100 20.877 1.00 96.38 84 GLU A C 1
ATOM 705 O O . GLU A 1 84 ? -10.292 4.477 21.589 1.00 96.38 84 GLU A O 1
ATOM 710 N N . ASN A 1 85 ? -9.741 6.365 20.521 1.00 96.19 85 ASN A N 1
ATOM 711 C CA . ASN A 1 85 ? -10.863 7.154 21.035 1.00 96.19 85 ASN A CA 1
ATOM 712 C C . ASN A 1 85 ? -12.221 6.787 20.418 1.00 96.19 85 ASN A C 1
ATOM 714 O O . ASN A 1 85 ? -13.252 7.230 20.919 1.00 96.19 85 ASN A O 1
ATOM 718 N N . SER A 1 86 ? -12.247 6.007 19.333 1.00 95.25 86 SER A N 1
ATOM 719 C CA . SER A 1 86 ? -13.497 5.603 18.676 1.00 95.25 86 SER A CA 1
ATOM 720 C C . SER A 1 86 ? -14.300 4.571 19.476 1.00 95.25 86 SER A C 1
ATOM 722 O O . SER A 1 86 ? -15.471 4.352 19.187 1.00 95.25 86 SER A O 1
ATOM 724 N N . GLY A 1 87 ? -13.675 3.890 20.444 1.00 93.88 87 GLY A N 1
ATOM 725 C CA . GLY A 1 87 ? -14.301 2.776 21.161 1.00 93.88 87 GLY A CA 1
ATOM 726 C C . GLY A 1 87 ? -14.535 1.525 20.300 1.00 93.88 87 GLY A C 1
ATOM 727 O O . GLY A 1 87 ? -15.203 0.597 20.745 1.00 93.88 87 GLY A O 1
ATOM 728 N N . LEU A 1 88 ? -13.990 1.474 19.076 1.00 94.81 88 LEU A N 1
ATOM 729 C CA . LEU A 1 88 ? -14.058 0.300 18.192 1.00 94.81 88 LEU A CA 1
ATOM 730 C C . LEU A 1 88 ? -13.120 -0.835 18.632 1.00 94.81 88 LEU A C 1
ATOM 732 O O . LEU A 1 88 ? -13.264 -1.964 18.166 1.00 94.81 88 LEU A O 1
ATOM 736 N N . VAL A 1 89 ? -12.147 -0.536 19.498 1.00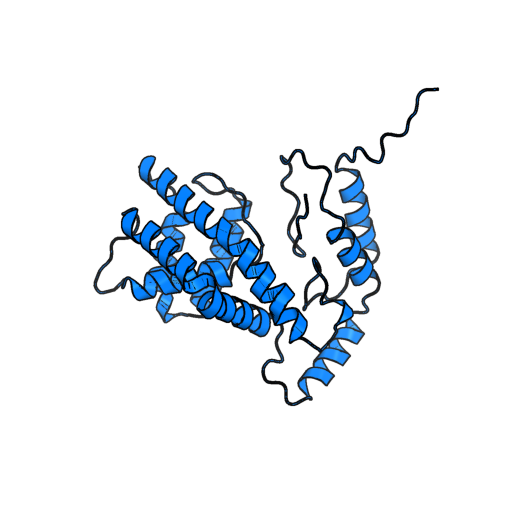 94.94 89 VAL A N 1
ATOM 737 C CA . VAL A 1 89 ? -11.137 -1.482 19.979 1.00 94.94 89 VAL A CA 1
ATOM 738 C C . VAL A 1 89 ? -11.212 -1.590 21.496 1.00 94.94 89 VAL A C 1
ATOM 740 O O . VAL A 1 89 ? -11.083 -0.595 22.205 1.00 94.94 89 VAL A O 1
ATOM 743 N N . GLU A 1 90 ? -11.344 -2.816 21.993 1.00 92.44 90 GLU A N 1
ATOM 744 C CA . GLU A 1 90 ? -11.269 -3.125 23.420 1.00 92.44 90 GLU A CA 1
ATOM 745 C C . GLU A 1 90 ? -9.868 -3.641 23.771 1.00 92.44 90 GLU A C 1
ATOM 747 O O . GLU A 1 90 ? -9.523 -4.806 23.544 1.00 92.44 90 GLU A O 1
ATOM 752 N N . PHE A 1 91 ? -9.032 -2.756 24.313 1.00 92.44 91 PHE A N 1
ATOM 753 C CA . PHE A 1 91 ? -7.673 -3.109 24.720 1.00 92.44 91 PHE A CA 1
ATOM 754 C C . PHE A 1 91 ? -7.664 -4.010 25.955 1.00 92.44 91 PHE A C 1
ATOM 756 O O . PHE A 1 91 ? -8.422 -3.819 26.905 1.00 92.44 91 PHE A O 1
ATOM 763 N N . ASN A 1 92 ? -6.764 -4.990 25.950 1.00 89.19 92 ASN A N 1
ATOM 764 C CA . ASN A 1 92 ? -6.590 -5.943 27.041 1.00 89.19 92 ASN A CA 1
ATOM 765 C C . ASN A 1 92 ? -5.152 -6.493 27.048 1.00 89.19 92 ASN A C 1
ATOM 767 O O . ASN A 1 92 ? -4.321 -6.096 26.232 1.00 89.19 92 ASN A O 1
ATOM 771 N N . SER A 1 93 ? -4.841 -7.423 27.954 1.00 83.00 93 SER A N 1
ATOM 772 C CA . SER A 1 93 ? -3.491 -7.997 28.087 1.00 83.00 93 SER A CA 1
ATOM 773 C C . SER A 1 93 ? -2.966 -8.675 26.814 1.00 83.00 93 SER A C 1
ATOM 775 O O . SER A 1 93 ? -1.756 -8.714 26.606 1.00 83.00 93 SER A O 1
ATOM 777 N N . SER A 1 94 ? -3.853 -9.177 25.948 1.00 79.88 94 SER A N 1
ATOM 778 C CA . SER A 1 94 ? -3.504 -9.809 24.668 1.00 79.88 94 SER A CA 1
ATOM 779 C C . SER A 1 94 ? -3.494 -8.843 23.474 1.00 79.88 94 SER A C 1
ATOM 781 O O . SER A 1 94 ? -2.946 -9.172 22.422 1.00 79.88 94 SER A O 1
ATOM 783 N N . LEU A 1 95 ? -4.051 -7.638 23.636 1.00 90.50 95 LEU A N 1
ATOM 784 C CA . LEU A 1 95 ? -4.151 -6.615 22.598 1.00 90.50 95 LEU A CA 1
ATOM 785 C C . LEU A 1 95 ? -3.629 -5.281 23.134 1.00 90.50 95 LEU A C 1
ATOM 787 O O . LEU A 1 95 ? -4.386 -4.467 23.662 1.00 90.50 95 LEU A O 1
ATOM 791 N N . SER A 1 96 ? -2.320 -5.064 23.002 1.00 95.00 96 SER A N 1
ATOM 792 C CA . SER A 1 96 ? -1.690 -3.830 23.469 1.00 95.00 96 SER A CA 1
ATOM 793 C C . SER A 1 96 ? -1.944 -2.657 22.506 1.00 95.00 96 SER A C 1
ATOM 795 O O . SER A 1 96 ? -1.968 -2.856 21.284 1.00 95.00 96 SER A O 1
ATOM 797 N N . PRO A 1 97 ? -2.043 -1.414 23.020 1.00 96.56 97 PRO A N 1
ATOM 798 C CA . PRO A 1 97 ? -2.106 -0.204 22.197 1.00 96.56 97 PRO A CA 1
ATOM 799 C C . PRO A 1 97 ? -0.967 -0.114 21.174 1.00 96.56 97 PRO A C 1
ATOM 801 O O . PRO A 1 97 ? -1.179 0.250 20.019 1.00 96.56 97 PRO A O 1
ATOM 804 N N . ASN A 1 98 ? 0.246 -0.520 21.562 1.00 96.12 98 ASN A N 1
ATOM 805 C CA . ASN A 1 98 ? 1.402 -0.478 20.672 1.00 96.12 98 ASN A CA 1
ATOM 806 C C . ASN A 1 98 ? 1.280 -1.467 19.501 1.00 96.12 98 ASN A C 1
ATOM 808 O O . ASN A 1 98 ? 1.535 -1.087 18.363 1.00 96.12 98 ASN A O 1
ATOM 812 N N . ASN A 1 99 ? 0.835 -2.705 19.747 1.00 96.75 99 ASN A N 1
ATOM 813 C CA . ASN A 1 99 ? 0.628 -3.681 18.670 1.00 96.75 99 ASN A CA 1
ATOM 814 C C . ASN A 1 99 ? -0.496 -3.243 17.726 1.00 96.75 99 ASN A C 1
ATOM 816 O O . ASN A 1 99 ? -0.392 -3.424 16.517 1.00 96.75 99 ASN A O 1
ATOM 820 N N . MET A 1 100 ? -1.543 -2.618 18.265 1.00 97.81 100 MET A N 1
ATOM 821 C CA . MET A 1 100 ? -2.641 -2.067 17.475 1.00 97.81 100 MET A CA 1
ATOM 822 C C . MET A 1 100 ? -2.171 -0.919 16.574 1.00 97.81 100 MET A C 1
ATOM 824 O O . MET A 1 100 ? -2.482 -0.878 15.384 1.00 97.81 100 MET A O 1
ATOM 828 N N . LYS A 1 101 ? -1.343 -0.023 17.113 1.00 97.94 101 LYS A N 1
ATOM 829 C CA . LYS A 1 101 ? -0.704 1.041 16.342 1.00 97.94 101 LYS A CA 1
ATOM 830 C C . LYS A 1 101 ? 0.205 0.492 15.239 1.00 97.94 101 LYS A C 1
ATOM 832 O O . LYS A 1 101 ? 0.111 0.957 14.103 1.00 97.94 101 LYS A O 1
ATOM 837 N N . GLU A 1 102 ? 1.053 -0.491 15.546 1.00 98.06 102 GLU A N 1
ATOM 838 C CA . GLU A 1 102 ? 1.907 -1.167 14.556 1.00 98.06 102 GLU A CA 1
ATOM 839 C C . GLU A 1 102 ? 1.081 -1.855 13.470 1.00 98.06 102 GLU A C 1
ATOM 841 O O . GLU A 1 102 ? 1.362 -1.656 12.293 1.00 98.06 102 GLU A O 1
ATOM 846 N N . ALA A 1 103 ? 0.010 -2.567 13.828 1.00 98.25 103 ALA A N 1
ATOM 847 C CA . ALA A 1 103 ? -0.896 -3.191 12.866 1.00 98.25 103 ALA A CA 1
ATOM 848 C C . ALA A 1 103 ? -1.536 -2.164 11.918 1.00 98.25 103 ALA A C 1
ATOM 850 O O . ALA A 1 103 ? -1.629 -2.401 10.715 1.00 98.25 103 ALA A O 1
ATOM 851 N N . LEU A 1 104 ? -1.913 -0.993 12.438 1.00 98.06 104 LEU A N 1
ATOM 852 C CA . LEU A 1 104 ? -2.418 0.110 11.623 1.00 98.06 104 LEU A CA 1
ATOM 853 C C . LEU A 1 104 ? -1.337 0.670 10.687 1.00 98.06 104 LEU A C 1
ATOM 855 O O . LEU A 1 104 ? -1.618 0.981 9.535 1.00 98.06 104 LEU A O 1
ATOM 859 N N . GLY A 1 105 ? -0.090 0.754 11.155 1.00 98.19 105 GLY A N 1
ATOM 860 C CA . GLY A 1 105 ? 1.053 1.123 10.319 1.00 98.19 105 GLY A CA 1
ATOM 861 C C . GLY A 1 105 ? 1.317 0.110 9.202 1.00 98.19 105 GLY A C 1
ATOM 862 O O . GLY A 1 105 ? 1.520 0.504 8.056 1.00 98.19 105 GLY A O 1
ATOM 863 N N . GLU A 1 106 ? 1.257 -1.187 9.510 1.00 98.38 106 GLU A N 1
ATOM 864 C CA . GLU A 1 106 ? 1.384 -2.264 8.522 1.00 98.38 106 GLU A CA 1
ATOM 865 C C . GLU A 1 106 ? 0.275 -2.212 7.471 1.00 98.38 106 GLU A C 1
ATOM 867 O O . GLU A 1 106 ? 0.565 -2.357 6.284 1.00 98.38 106 GLU A O 1
ATOM 872 N N . PHE A 1 107 ? -0.963 -1.919 7.876 1.00 98.25 107 PHE A N 1
ATOM 873 C CA . PHE A 1 107 ? -2.069 -1.704 6.944 1.00 98.25 107 PHE A CA 1
ATOM 874 C C . PHE A 1 107 ? -1.769 -0.565 5.951 1.00 98.25 107 PHE A C 1
ATOM 876 O O . PHE A 1 107 ? -1.921 -0.741 4.743 1.00 98.25 107 PHE A O 1
ATOM 883 N N . LEU A 1 108 ? -1.277 0.585 6.432 1.00 97.75 108 LEU A N 1
ATOM 884 C CA . LEU A 1 108 ? -0.923 1.721 5.567 1.00 97.75 108 LEU A CA 1
ATOM 885 C C . LE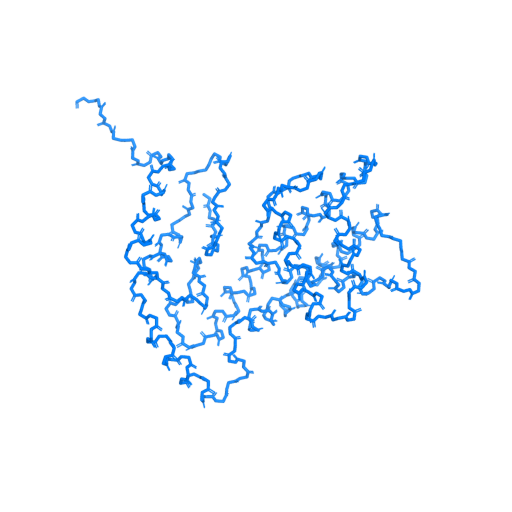U A 1 108 ? 0.233 1.393 4.610 1.00 97.75 108 LEU A C 1
ATOM 887 O O . LEU A 1 108 ? 0.183 1.739 3.428 1.00 97.75 108 LEU A O 1
ATOM 891 N N . VAL A 1 109 ? 1.280 0.735 5.114 1.00 97.38 109 VAL A N 1
ATOM 892 C CA . VAL A 1 109 ? 2.485 0.403 4.338 1.00 97.38 109 VAL A CA 1
ATOM 893 C C . VAL A 1 109 ? 2.174 -0.626 3.251 1.00 97.38 109 VAL A C 1
ATOM 895 O O . VAL A 1 109 ? 2.591 -0.443 2.107 1.00 97.38 109 VAL A O 1
ATOM 898 N N . ASN A 1 110 ? 1.401 -1.664 3.581 1.00 96.31 110 ASN A N 1
ATOM 899 C CA . ASN A 1 110 ? 1.058 -2.745 2.655 1.00 96.31 110 ASN A CA 1
ATOM 900 C C . ASN A 1 110 ? -0.090 -2.399 1.693 1.00 96.31 110 ASN A C 1
ATOM 902 O O . ASN A 1 110 ? -0.377 -3.207 0.808 1.00 96.31 110 ASN A O 1
ATOM 906 N N . CYS A 1 111 ? -0.725 -1.227 1.830 1.00 94.38 111 CYS A N 1
ATOM 907 C CA . CYS A 1 111 ? -1.741 -0.760 0.889 1.00 94.38 111 CYS A CA 1
ATOM 908 C C . CYS A 1 111 ? -1.141 -0.626 -0.528 1.00 94.38 111 CYS A C 1
ATOM 910 O O . CYS A 1 111 ? -0.189 0.146 -0.691 1.00 94.38 111 CYS A O 1
ATOM 912 N N . PRO A 1 112 ? -1.652 -1.366 -1.533 1.00 86.38 112 PRO A N 1
ATOM 913 C CA . PRO A 1 112 ? -1.066 -1.457 -2.871 1.00 86.38 112 PRO A CA 1
ATOM 914 C C . PRO A 1 112 ? -1.626 -0.410 -3.840 1.00 86.38 112 PRO A C 1
ATOM 916 O O . PRO A 1 112 ? -1.507 -0.567 -5.041 1.00 86.38 112 PRO A O 1
ATOM 919 N N . VAL A 1 113 ? -2.363 0.582 -3.347 1.00 84.62 113 VAL A N 1
ATOM 920 C CA . VAL A 1 113 ? -2.931 1.650 -4.169 1.00 84.62 113 VAL A CA 1
ATOM 921 C C . VAL A 1 113 ? -2.838 2.960 -3.407 1.00 84.62 113 VAL A C 1
ATOM 923 O O . VAL A 1 113 ? -2.783 2.983 -2.172 1.00 84.62 113 VAL A O 1
ATOM 926 N N . TYR A 1 114 ? -2.888 4.076 -4.133 1.00 84.31 114 TYR A N 1
ATOM 927 C CA . TYR A 1 114 ? -2.906 5.396 -3.507 1.00 84.31 114 TYR A CA 1
ATOM 928 C C . TYR A 1 114 ? -4.122 5.557 -2.599 1.00 84.31 114 TYR A C 1
ATOM 930 O O . TYR A 1 114 ? -4.018 6.170 -1.533 1.00 84.31 114 TYR A O 1
ATOM 938 N N . LYS A 1 115 ? -5.283 5.040 -3.020 1.00 87.88 115 LYS A N 1
ATOM 939 C CA . LYS A 1 115 ? -6.540 5.249 -2.311 1.00 87.88 115 LYS A CA 1
ATOM 940 C C . LYS A 1 115 ? -7.603 4.212 -2.682 1.00 87.88 115 LYS A C 1
ATOM 942 O O . LYS A 1 115 ? -7.835 3.973 -3.858 1.00 87.88 115 LYS A O 1
ATOM 947 N N . LEU A 1 116 ? -8.291 3.692 -1.670 1.00 91.31 116 LEU A N 1
ATOM 948 C CA . LEU A 1 116 ? -9.568 2.982 -1.793 1.00 91.31 116 LEU A CA 1
ATOM 949 C C . LEU A 1 116 ? -10.727 3.976 -1.621 1.00 91.31 116 LEU A C 1
ATOM 951 O O . LEU A 1 116 ? -10.585 4.984 -0.914 1.00 91.31 116 LEU A O 1
ATOM 955 N N . TYR A 1 117 ? -11.850 3.738 -2.297 1.00 87.75 117 TYR A N 1
ATOM 956 C CA . TYR A 1 117 ? -12.888 4.758 -2.503 1.00 87.75 117 TYR A CA 1
ATOM 957 C C . TYR A 1 117 ? -14.153 4.579 -1.674 1.00 87.75 117 TYR A C 1
ATOM 959 O O . TYR A 1 117 ? -14.940 5.525 -1.592 1.00 87.75 117 TYR A O 1
ATOM 967 N N . SER A 1 118 ? -14.294 3.445 -0.991 1.00 91.19 118 SER A N 1
ATOM 968 C CA . SER A 1 118 ? -15.391 3.183 -0.069 1.00 91.19 118 SER A CA 1
ATOM 969 C C . SER A 1 118 ? -15.560 4.341 0.911 1.00 91.19 118 SER A C 1
ATOM 971 O O . SER A 1 118 ? -14.648 4.710 1.659 1.00 91.19 118 SER A O 1
ATOM 973 N N . SER A 1 119 ? -16.753 4.929 0.895 1.00 89.88 119 SER A N 1
ATOM 974 C CA . SER A 1 119 ? -17.102 6.084 1.725 1.00 89.88 119 SER A CA 1
ATOM 975 C C . SER A 1 119 ? -17.942 5.714 2.949 1.00 89.88 119 SER A C 1
ATOM 977 O O . SER A 1 119 ? -18.111 6.552 3.834 1.00 89.88 119 SER A O 1
ATOM 979 N N . SER A 1 120 ? -18.418 4.469 3.033 1.00 94.19 120 SER A N 1
ATOM 980 C CA . SER A 1 120 ? -19.270 3.957 4.109 1.00 94.19 120 SER A CA 1
ATOM 981 C C . SER A 1 120 ? -18.945 2.495 4.446 1.00 94.19 120 SER A C 1
ATOM 983 O O . SER A 1 120 ? -18.096 1.878 3.801 1.00 94.19 120 SER A O 1
ATOM 985 N N . ILE A 1 121 ? -19.590 1.964 5.489 1.00 96.25 121 ILE A N 1
ATOM 986 C CA . ILE A 1 121 ? -19.534 0.551 5.875 1.00 96.25 121 ILE A CA 1
ATOM 987 C C . ILE A 1 121 ? -20.924 -0.055 5.645 1.00 96.25 121 ILE A C 1
ATOM 989 O O . ILE A 1 121 ? -21.898 0.526 6.121 1.00 96.25 121 ILE A O 1
ATOM 993 N N . PRO A 1 122 ? -21.047 -1.209 4.960 1.00 96.50 122 PRO A N 1
ATOM 994 C CA . PRO A 1 122 ? -19.977 -2.052 4.416 1.00 96.50 122 PRO A CA 1
ATOM 995 C C . PRO A 1 122 ? -19.151 -1.388 3.309 1.00 96.50 122 PRO A C 1
ATOM 997 O O . PRO A 1 122 ? -19.690 -0.652 2.495 1.00 96.50 122 PRO A O 1
ATOM 1000 N N . LEU A 1 123 ? -17.861 -1.734 3.250 1.00 96.06 123 LEU A N 1
ATOM 1001 C CA . LEU A 1 123 ? -17.004 -1.378 2.119 1.00 96.06 123 LEU A CA 1
ATOM 1002 C C . LEU A 1 123 ? -17.543 -1.973 0.807 1.00 96.06 123 LEU A C 1
ATOM 1004 O O . LEU A 1 123 ? -18.186 -3.037 0.808 1.00 96.06 123 LEU A O 1
ATOM 1008 N N . ASP A 1 124 ? -17.204 -1.324 -0.302 1.00 94.50 124 ASP A N 1
ATOM 1009 C CA . ASP A 1 124 ? -17.510 -1.805 -1.644 1.00 94.50 124 ASP A CA 1
ATOM 1010 C C . ASP A 1 124 ? -16.853 -3.176 -1.887 1.00 94.50 124 ASP A C 1
ATOM 1012 O O . ASP A 1 124 ? -15.771 -3.451 -1.353 1.00 94.50 124 ASP A O 1
ATOM 1016 N N . PRO A 1 125 ? -17.476 -4.081 -2.669 1.00 93.00 125 PRO A N 1
ATOM 1017 C CA . PRO A 1 125 ? -16.958 -5.437 -2.864 1.00 93.00 125 PRO A CA 1
ATOM 1018 C C . PRO A 1 125 ? -15.501 -5.494 -3.341 1.00 93.00 125 PRO A C 1
ATOM 1020 O O . PRO A 1 125 ? -14.752 -6.368 -2.913 1.00 93.00 125 PRO A O 1
ATOM 1023 N N . GLU A 1 126 ? -15.097 -4.554 -4.194 1.00 90.38 126 GLU A N 1
ATOM 1024 C CA . GLU A 1 126 ? -13.741 -4.446 -4.744 1.00 90.38 126 GLU A CA 1
ATOM 1025 C C . GLU A 1 126 ? -12.730 -4.037 -3.659 1.00 90.38 126 GLU A C 1
ATOM 1027 O O . GLU A 1 126 ? -11.705 -4.697 -3.476 1.00 90.38 126 GLU A O 1
ATOM 1032 N N . ASP A 1 127 ? -13.068 -3.023 -2.859 1.00 94.31 127 ASP A N 1
ATOM 1033 C CA . ASP A 1 127 ? -12.234 -2.558 -1.749 1.00 94.31 127 ASP A CA 1
ATOM 1034 C C . ASP A 1 127 ? -12.119 -3.609 -0.637 1.00 94.31 127 ASP A C 1
ATOM 1036 O O . ASP A 1 127 ? -11.051 -3.761 -0.045 1.00 94.31 127 ASP A O 1
ATOM 1040 N N . LYS A 1 128 ? -13.176 -4.394 -0.375 1.00 95.62 128 LYS A N 1
ATOM 1041 C CA . LYS A 1 128 ? -13.134 -5.504 0.596 1.00 95.62 128 LYS A CA 1
ATOM 1042 C C . LYS A 1 128 ? -12.060 -6.529 0.259 1.00 95.62 128 LYS A C 1
ATOM 1044 O O . LYS A 1 128 ? -11.356 -6.987 1.160 1.00 95.62 128 LYS A O 1
ATOM 1049 N N . VAL A 1 129 ? -11.944 -6.899 -1.019 1.00 95.62 129 VAL A N 1
ATOM 1050 C CA . VAL A 1 129 ? -10.927 -7.856 -1.479 1.00 95.62 129 VAL A CA 1
ATOM 1051 C C . VAL A 1 129 ? -9.534 -7.291 -1.214 1.00 95.62 129 VAL A C 1
ATOM 1053 O O . VAL A 1 129 ? -8.707 -7.971 -0.610 1.00 95.62 129 VAL A O 1
ATOM 1056 N N . ILE A 1 130 ? -9.304 -6.024 -1.566 1.00 95.44 130 ILE A N 1
ATOM 1057 C CA . ILE A 1 130 ? -8.004 -5.371 -1.373 1.00 95.44 130 ILE A CA 1
ATOM 1058 C C . ILE A 1 130 ? -7.664 -5.243 0.119 1.00 95.44 130 ILE A C 1
ATOM 1060 O O . ILE A 1 130 ? -6.556 -5.583 0.529 1.00 95.44 130 ILE A O 1
ATOM 1064 N N . VAL A 1 131 ? -8.607 -4.810 0.961 1.00 97.69 131 VAL A N 1
ATOM 1065 C CA . VAL A 1 131 ? -8.410 -4.704 2.419 1.00 97.69 131 VAL A CA 1
ATOM 1066 C C . VAL A 1 131 ? -8.043 -6.053 3.029 1.00 97.69 131 VAL A C 1
ATOM 1068 O O . VAL A 1 131 ? -7.111 -6.126 3.833 1.00 97.69 131 VAL A O 1
ATOM 1071 N N . LYS A 1 132 ? -8.720 -7.127 2.616 1.00 97.81 132 LYS A N 1
ATOM 1072 C CA . LYS A 1 132 ? -8.394 -8.482 3.062 1.00 97.81 132 LYS A CA 1
ATOM 1073 C C . LYS A 1 132 ? -6.969 -8.880 2.663 1.00 97.81 132 LYS A C 1
ATOM 1075 O O . LYS A 1 132 ? -6.204 -9.328 3.513 1.00 97.81 132 LYS A O 1
ATOM 1080 N N . GLU A 1 133 ? -6.577 -8.651 1.410 1.00 97.31 133 GLU A N 1
ATOM 1081 C CA . GLU A 1 133 ? -5.217 -8.938 0.931 1.00 97.31 133 GLU A CA 1
ATOM 1082 C C . GLU A 1 133 ? -4.139 -8.153 1.701 1.00 97.31 133 GLU A C 1
ATOM 1084 O O . GLU A 1 133 ? -3.092 -8.712 2.042 1.00 97.31 133 GLU A O 1
ATOM 1089 N N . ILE A 1 134 ? -4.393 -6.875 2.016 1.00 97.69 134 ILE A N 1
ATOM 1090 C CA . ILE A 1 134 ? -3.488 -6.034 2.817 1.00 97.69 134 ILE A CA 1
ATOM 1091 C C . ILE A 1 134 ? -3.262 -6.656 4.197 1.00 97.69 134 ILE A C 1
ATOM 1093 O O . ILE A 1 134 ? -2.119 -6.768 4.652 1.00 97.69 134 ILE A O 1
ATOM 1097 N N . LEU A 1 135 ? -4.340 -7.055 4.871 1.00 98.25 135 LEU A N 1
ATOM 1098 C CA . LEU A 1 135 ? -4.290 -7.599 6.228 1.00 98.25 135 LEU A CA 1
ATOM 1099 C C . LEU A 1 135 ? -3.626 -8.980 6.257 1.00 98.25 135 LEU A C 1
ATOM 1101 O O . LEU A 1 135 ? -2.773 -9.228 7.110 1.00 98.25 135 LEU A O 1
ATOM 1105 N N . GLU A 1 136 ? -3.921 -9.841 5.281 1.00 97.56 136 GLU A N 1
ATOM 1106 C CA . GLU A 1 136 ? -3.258 -11.139 5.128 1.00 97.56 136 GLU A CA 1
ATOM 1107 C C . GLU A 1 136 ? -1.752 -10.989 4.877 1.00 97.56 136 GLU A C 1
ATOM 1109 O O . GLU A 1 136 ? -0.943 -11.682 5.500 1.00 97.56 136 GLU A O 1
ATOM 1114 N N . ARG A 1 137 ? -1.350 -10.069 3.990 1.00 97.00 137 ARG A N 1
ATOM 1115 C CA . ARG A 1 137 ? 0.066 -9.775 3.723 1.00 97.00 137 ARG A CA 1
ATOM 1116 C C . ARG A 1 137 ? 0.764 -9.233 4.968 1.00 97.00 137 ARG A C 1
ATOM 1118 O O . ARG A 1 137 ? 1.860 -9.687 5.297 1.00 97.00 137 ARG A O 1
ATOM 1125 N N . SER A 1 138 ? 0.109 -8.320 5.680 1.00 98.00 138 SER A N 1
ATOM 1126 C CA . SER A 1 138 ? 0.617 -7.740 6.926 1.00 98.00 138 SER A CA 1
ATOM 1127 C C . SER A 1 138 ? 0.830 -8.812 8.000 1.00 98.00 138 SER A C 1
ATOM 1129 O O . SER A 1 138 ? 1.864 -8.814 8.665 1.00 98.00 138 SER A O 1
ATOM 1131 N N . ALA A 1 139 ? -0.099 -9.766 8.128 1.00 97.62 139 ALA A N 1
ATOM 1132 C CA . ALA A 1 139 ? -0.011 -10.851 9.106 1.00 97.62 139 ALA A CA 1
ATOM 1133 C C . ALA A 1 139 ? 1.080 -11.866 8.747 1.00 97.62 139 ALA A C 1
ATOM 1135 O O . ALA A 1 139 ? 1.812 -12.317 9.625 1.00 97.62 139 ALA A O 1
ATOM 1136 N N . LYS A 1 140 ? 1.235 -12.190 7.455 1.00 97.25 140 LYS A N 1
ATOM 1137 C CA . LYS A 1 140 ? 2.328 -13.048 6.970 1.00 97.25 140 LYS A CA 1
ATOM 1138 C C . LYS A 1 140 ? 3.699 -12.440 7.260 1.00 97.25 140 LYS A C 1
ATOM 1140 O O . LYS A 1 140 ? 4.605 -13.165 7.657 1.00 97.25 140 LYS A O 1
ATOM 1145 N N . ARG A 1 141 ? 3.848 -11.123 7.077 1.00 96.00 141 ARG A N 1
ATOM 1146 C CA . ARG A 1 141 ? 5.108 -10.413 7.332 1.00 96.00 141 ARG A CA 1
ATOM 1147 C C . ARG A 1 141 ? 5.389 -10.222 8.824 1.00 96.00 141 ARG A C 1
ATOM 1149 O O . ARG A 1 141 ? 6.537 -10.338 9.239 1.00 96.00 141 ARG A O 1
ATOM 1156 N N . ASN A 1 142 ? 4.355 -9.950 9.621 1.00 96.69 142 ASN A N 1
ATOM 1157 C CA . ASN A 1 142 ? 4.465 -9.676 11.054 1.00 96.69 142 ASN A CA 1
ATOM 1158 C C . ASN A 1 142 ? 3.537 -10.591 11.878 1.00 96.69 142 ASN A C 1
ATOM 1160 O O . ASN A 1 142 ? 2.519 -10.121 12.402 1.00 96.69 142 ASN A O 1
ATOM 1164 N N . PRO A 1 143 ? 3.873 -11.887 12.043 1.00 97.12 143 PRO A N 1
ATOM 1165 C CA . PRO A 1 143 ? 3.009 -12.851 12.730 1.00 97.12 143 PRO A CA 1
ATOM 1166 C C . PRO A 1 143 ? 2.619 -12.441 14.156 1.00 97.12 143 PRO A C 1
ATOM 1168 O O . PRO A 1 143 ? 1.500 -12.710 14.594 1.00 97.12 143 PRO A O 1
ATOM 1171 N N . GLN A 1 144 ? 3.497 -11.728 14.863 1.00 95.62 144 GLN A N 1
ATOM 1172 C CA . GLN A 1 144 ? 3.263 -11.191 16.206 1.00 95.62 144 GLN A CA 1
ATOM 1173 C C . GLN A 1 144 ? 2.121 -10.162 16.272 1.00 95.62 144 GLN A C 1
ATOM 1175 O O . GLN A 1 144 ? 1.523 -9.979 17.330 1.00 95.62 144 GLN A O 1
ATOM 1180 N N . LEU A 1 145 ? 1.796 -9.504 15.153 1.00 97.00 145 LEU A N 1
ATOM 1181 C CA . LEU A 1 145 ? 0.709 -8.524 15.056 1.00 97.00 145 LEU A CA 1
ATOM 1182 C C . LEU A 1 145 ? -0.624 -9.156 14.639 1.00 97.00 145 LEU A C 1
ATOM 1184 O O . LEU A 1 145 ? -1.634 -8.457 14.595 1.00 97.00 145 LEU A O 1
ATOM 1188 N N . THR A 1 146 ? -0.661 -10.465 14.359 1.00 96.69 146 THR A N 1
ATOM 1189 C CA . THR A 1 146 ? -1.867 -11.169 13.886 1.00 96.69 146 THR A CA 1
ATOM 1190 C C . THR A 1 146 ? -3.112 -10.896 14.741 1.00 96.69 146 THR A C 1
ATOM 1192 O O . THR A 1 146 ? -4.161 -10.639 14.152 1.00 96.69 146 THR A O 1
ATOM 1195 N N . PRO A 1 147 ? -3.058 -10.890 16.092 1.00 96.12 147 PRO A N 1
ATOM 1196 C CA . PRO A 1 147 ? -4.233 -10.553 16.899 1.00 96.12 147 PRO A CA 1
ATOM 1197 C C . PRO A 1 147 ? -4.777 -9.148 16.599 1.00 96.12 147 PRO A C 1
ATOM 1199 O O . PRO A 1 147 ? -5.973 -8.987 16.379 1.00 96.12 147 PRO A O 1
ATOM 1202 N N . SER A 1 148 ? -3.902 -8.144 16.511 1.00 97.62 148 SER A N 1
ATOM 1203 C CA . SER A 1 148 ? -4.274 -6.760 16.193 1.00 97.62 148 SER A CA 1
ATOM 1204 C C . SER A 1 148 ? -4.763 -6.591 14.754 1.00 97.62 148 SER A C 1
ATOM 1206 O O . SER A 1 148 ? -5.712 -5.851 14.506 1.00 97.62 148 SER A O 1
ATOM 1208 N N . LEU A 1 149 ? -4.161 -7.305 13.803 1.00 98.06 149 LEU A N 1
ATOM 1209 C CA . LEU A 1 149 ? -4.585 -7.291 12.402 1.00 98.06 149 LEU A CA 1
ATOM 1210 C C . LEU A 1 149 ? -5.964 -7.934 12.215 1.00 98.06 149 LEU A C 1
ATOM 1212 O O . LEU A 1 149 ? -6.764 -7.414 11.449 1.00 98.06 149 LEU A O 1
ATOM 1216 N N . ARG A 1 150 ? -6.286 -8.996 12.963 1.00 97.00 150 ARG A N 1
ATOM 1217 C CA . ARG A 1 150 ? -7.637 -9.586 12.979 1.00 97.00 150 ARG A CA 1
ATOM 1218 C C . ARG A 1 150 ? -8.683 -8.635 13.554 1.00 97.00 150 ARG A C 1
ATOM 1220 O O . ARG A 1 150 ? -9.820 -8.631 13.096 1.00 97.00 150 ARG A O 1
ATOM 1227 N N . VAL A 1 151 ? -8.312 -7.819 14.541 1.00 97.38 151 VAL A N 1
ATOM 1228 C CA . VAL A 1 151 ? -9.200 -6.769 15.059 1.00 97.38 151 VAL A CA 1
ATOM 1229 C C . VAL A 1 151 ? -9.468 -5.716 13.982 1.00 97.38 151 VAL A C 1
ATOM 1231 O O . VAL A 1 151 ? -10.627 -5.379 13.762 1.00 97.38 151 VAL A O 1
ATOM 1234 N N . LEU A 1 152 ? -8.440 -5.259 13.252 1.00 97.56 152 LEU A N 1
ATOM 1235 C CA . LEU A 1 152 ? -8.632 -4.365 12.096 1.00 97.56 152 LEU A CA 1
ATOM 1236 C C . LEU A 1 152 ? -9.498 -4.992 11.007 1.00 97.56 152 LEU A C 1
ATOM 1238 O O . LEU A 1 152 ? -10.374 -4.321 10.470 1.00 97.56 152 LEU A O 1
ATOM 1242 N N . GLU A 1 153 ? -9.269 -6.269 10.703 1.00 97.75 153 GLU A N 1
ATOM 1243 C CA . GLU A 1 153 ? -10.078 -7.025 9.750 1.00 97.75 153 GLU A CA 1
ATOM 1244 C C . GLU A 1 153 ? -11.547 -7.011 10.152 1.00 97.75 153 GLU A C 1
ATOM 1246 O O . GLU A 1 153 ? -12.405 -6.655 9.349 1.00 97.75 153 GLU A O 1
ATOM 1251 N N . ASN A 1 154 ? -11.829 -7.320 11.418 1.00 96.75 154 ASN A N 1
ATOM 1252 C CA . ASN A 1 154 ? -13.187 -7.320 11.930 1.00 96.75 154 ASN A CA 1
ATOM 1253 C C . ASN A 1 154 ? -13.824 -5.927 11.864 1.00 96.75 154 ASN A C 1
ATOM 1255 O O . ASN A 1 154 ? -14.967 -5.807 11.443 1.00 96.75 154 ASN A O 1
ATOM 1259 N N . ILE A 1 155 ? -13.079 -4.881 12.231 1.00 96.62 155 ILE A N 1
ATOM 1260 C CA . ILE A 1 155 ? -13.562 -3.497 12.191 1.00 96.62 155 ILE A CA 1
ATOM 1261 C C . ILE A 1 155 ? -13.905 -3.074 10.758 1.00 96.62 155 ILE A C 1
ATOM 1263 O O . ILE A 1 155 ? -14.974 -2.515 10.541 1.00 96.62 155 ILE A O 1
ATOM 1267 N N . PHE A 1 156 ? -13.033 -3.333 9.779 1.00 97.62 156 PHE A N 1
ATOM 1268 C CA . PHE A 1 156 ? -13.225 -2.846 8.408 1.00 97.62 156 PHE A CA 1
ATOM 1269 C C . PHE A 1 156 ? -14.137 -3.724 7.546 1.00 97.62 156 PHE A C 1
ATOM 1271 O O . PHE A 1 156 ? -14.813 -3.199 6.661 1.00 97.62 156 PHE A O 1
ATOM 1278 N N . LEU A 1 157 ? -14.157 -5.042 7.757 1.00 97.25 157 LEU A N 1
ATOM 1279 C CA . LEU A 1 157 ? -14.852 -5.971 6.859 1.00 97.25 157 LEU A CA 1
ATOM 1280 C C . LEU A 1 157 ? -16.216 -6.433 7.373 1.00 97.25 157 LEU A C 1
ATOM 1282 O O . LEU A 1 157 ? -17.040 -6.842 6.551 1.00 97.25 157 LEU A O 1
ATOM 1286 N N . ASN A 1 158 ? -16.476 -6.339 8.681 1.00 95.88 158 ASN A N 1
ATOM 1287 C CA . ASN A 1 158 ? -17.722 -6.806 9.287 1.00 95.88 158 ASN A CA 1
ATOM 1288 C C . ASN A 1 158 ? -18.541 -5.619 9.820 1.00 95.88 158 ASN A C 1
ATOM 1290 O O . ASN A 1 158 ? -18.228 -5.087 10.886 1.00 95.88 158 ASN A O 1
ATOM 1294 N N . PRO A 1 159 ? -19.603 -5.200 9.106 1.00 93.06 159 PRO A N 1
ATOM 1295 C CA . PRO A 1 159 ? -20.506 -4.161 9.585 1.00 93.06 159 PRO A CA 1
ATOM 1296 C C . PRO A 1 159 ? -21.093 -4.505 10.953 1.00 93.06 159 PRO A C 1
ATOM 1298 O O . PRO A 1 159 ? -21.491 -5.643 11.211 1.00 93.06 159 PRO A O 1
ATOM 1301 N N . SER A 1 160 ? -21.183 -3.499 11.815 1.00 94.38 160 SER A N 1
ATOM 1302 C CA . SER A 1 160 ? -21.896 -3.595 13.082 1.00 94.38 160 SER A CA 1
ATOM 1303 C C . SER A 1 160 ? -23.401 -3.426 12.868 1.00 94.38 160 SER A C 1
ATOM 1305 O O . SER A 1 160 ? -23.838 -2.792 11.908 1.00 94.38 160 SER A O 1
ATOM 1307 N N . SER A 1 161 ? -24.201 -3.947 13.798 1.00 94.88 161 SER A N 1
ATOM 1308 C CA . SER A 1 161 ? -25.618 -3.581 13.914 1.00 94.88 161 SER A CA 1
ATOM 1309 C C . SER A 1 161 ? -25.817 -2.155 14.442 1.00 94.88 161 SER A C 1
ATOM 1311 O O . SER A 1 161 ? -26.909 -1.607 14.322 1.00 94.88 161 SER A O 1
ATOM 1313 N N . ASP A 1 162 ? -24.776 -1.568 15.037 1.00 95.62 162 ASP A N 1
ATOM 1314 C CA . ASP A 1 162 ? -24.749 -0.190 15.514 1.00 95.62 162 ASP A CA 1
ATOM 1315 C C . ASP A 1 162 ? -24.255 0.749 14.403 1.00 95.62 162 ASP A C 1
ATOM 1317 O O . ASP A 1 162 ? -23.088 0.720 13.997 1.00 95.62 162 ASP A O 1
ATOM 1321 N N . GLU A 1 163 ? -25.158 1.595 13.916 1.00 95.31 163 GLU A N 1
ATOM 1322 C CA . GLU A 1 163 ? -24.890 2.529 12.825 1.00 95.31 163 GLU A CA 1
ATOM 1323 C C . GLU A 1 163 ? -23.837 3.587 13.195 1.00 95.31 163 GLU A C 1
ATOM 1325 O O . GLU A 1 163 ? -23.043 4.000 12.349 1.00 95.31 163 GLU A O 1
ATOM 1330 N N . GLU A 1 164 ? -23.757 3.996 14.465 1.00 95.94 164 GLU A N 1
ATOM 1331 C CA . GLU A 1 164 ? -22.739 4.955 14.901 1.00 95.94 164 GLU A CA 1
ATOM 1332 C C . GLU A 1 164 ? -21.342 4.325 14.865 1.00 95.94 164 GLU A C 1
ATOM 1334 O O . GLU A 1 164 ? -20.380 4.969 14.433 1.00 95.94 164 GLU A O 1
ATOM 1339 N N . LYS A 1 165 ? -21.223 3.030 15.193 1.00 96.31 165 LYS A N 1
ATOM 1340 C CA . LYS A 1 165 ? -19.962 2.293 15.008 1.00 96.31 165 LYS A CA 1
ATOM 1341 C C . LYS A 1 165 ? -19.571 2.211 13.536 1.00 96.31 165 LYS A C 1
ATOM 1343 O O . LYS A 1 165 ? -18.407 2.436 13.218 1.00 96.31 165 LYS A O 1
ATOM 1348 N N . ASN A 1 166 ? -20.521 1.965 12.633 1.00 97.12 166 ASN A N 1
ATOM 1349 C CA . ASN A 1 166 ? -20.246 1.937 11.191 1.00 97.12 166 ASN A CA 1
ATOM 1350 C C . ASN A 1 166 ? -19.728 3.291 10.676 1.00 97.12 166 ASN A C 1
ATOM 1352 O O . ASN A 1 166 ? -18.758 3.326 9.915 1.00 97.12 166 ASN A O 1
ATOM 1356 N N . LYS A 1 167 ? -20.297 4.414 11.139 1.00 97.06 167 LYS A N 1
ATOM 1357 C CA . LYS A 1 167 ? -19.812 5.769 10.808 1.00 97.06 167 LYS A CA 1
ATOM 1358 C C . LYS A 1 167 ? -18.408 6.045 11.346 1.00 97.06 167 LYS A C 1
ATOM 1360 O O . LYS A 1 167 ? -17.582 6.642 10.646 1.00 97.06 167 LYS A O 1
ATOM 1365 N N . LEU A 1 168 ? -18.112 5.609 12.571 1.00 97.31 168 LEU A N 1
ATOM 1366 C CA . LEU A 1 168 ? -16.778 5.734 13.164 1.00 97.31 168 LEU A CA 1
ATOM 1367 C C . LEU A 1 168 ? -15.752 4.896 12.395 1.00 97.31 168 LEU A C 1
ATOM 1369 O O . LEU A 1 168 ? -14.687 5.407 12.043 1.00 97.31 168 LEU A O 1
ATOM 1373 N N . THR A 1 169 ? -16.094 3.653 12.053 1.00 97.81 169 THR A N 1
ATOM 1374 C CA . THR A 1 169 ? -15.270 2.782 11.208 1.00 97.81 169 THR A CA 1
ATOM 1375 C C . THR A 1 169 ? -14.995 3.435 9.857 1.00 97.81 169 THR A C 1
ATOM 1377 O O . THR A 1 169 ? -13.834 3.522 9.450 1.00 97.81 169 THR A O 1
ATOM 1380 N N . ALA A 1 170 ? -16.029 3.949 9.181 1.00 97.38 170 ALA A N 1
ATOM 1381 C CA . ALA A 1 170 ? -15.875 4.653 7.910 1.00 97.38 170 ALA A CA 1
ATOM 1382 C C . ALA A 1 170 ? -14.938 5.862 8.052 1.00 97.38 170 ALA A C 1
ATOM 1384 O O . ALA A 1 170 ? -14.064 6.069 7.213 1.00 97.38 170 ALA A O 1
ATOM 1385 N N . SER A 1 171 ? -15.052 6.618 9.147 1.00 97.06 171 SER A N 1
ATOM 1386 C CA . SER A 1 171 ? -14.180 7.764 9.425 1.00 97.06 171 SER A CA 1
ATOM 1387 C C . SER A 1 171 ? -12.715 7.342 9.597 1.00 97.06 171 SER A C 1
ATOM 1389 O O . SER A 1 171 ? -11.823 7.966 9.018 1.00 97.06 171 SER A O 1
ATOM 1391 N N . VAL A 1 172 ? -12.441 6.269 10.352 1.00 97.44 172 VAL A N 1
ATOM 1392 C CA . VAL A 1 172 ? -11.078 5.729 10.522 1.00 97.44 172 VAL A CA 1
ATOM 1393 C C . VAL A 1 172 ? -10.523 5.239 9.186 1.00 97.44 172 VAL A C 1
ATOM 1395 O O . VAL A 1 172 ? -9.384 5.560 8.837 1.00 97.44 172 VAL A O 1
ATOM 1398 N N . PHE A 1 173 ? -11.324 4.507 8.412 1.00 97.50 173 PHE A N 1
ATOM 1399 C CA . PHE A 1 173 ? -10.936 4.010 7.095 1.00 97.50 173 PHE A CA 1
ATOM 1400 C C . PHE A 1 173 ? -10.604 5.159 6.133 1.00 97.50 173 PHE A C 1
ATOM 1402 O O . PHE A 1 173 ? -9.524 5.191 5.540 1.00 97.50 173 PHE A O 1
ATOM 1409 N N . GLN A 1 174 ? -11.470 6.171 6.049 1.00 95.81 174 GLN A N 1
ATOM 1410 C CA . GLN A 1 174 ? -11.226 7.372 5.252 1.00 95.81 174 GLN A CA 1
ATOM 1411 C C . GLN A 1 174 ? -9.954 8.100 5.694 1.00 95.81 174 GLN A C 1
ATOM 1413 O O . GLN A 1 174 ? -9.195 8.577 4.848 1.00 95.81 174 GLN A O 1
ATOM 1418 N N . ARG A 1 175 ? -9.679 8.166 7.003 1.00 96.19 175 ARG A N 1
ATOM 1419 C CA . ARG A 1 175 ? -8.444 8.766 7.516 1.00 96.19 175 ARG A CA 1
ATOM 1420 C C . ARG A 1 175 ? -7.210 7.958 7.112 1.00 96.19 175 ARG A C 1
ATOM 1422 O O . ARG A 1 175 ? -6.211 8.563 6.739 1.00 96.19 175 ARG A O 1
ATOM 1429 N N . CYS A 1 176 ? -7.281 6.625 7.083 1.00 96.75 176 CYS A N 1
ATOM 1430 C CA . CYS A 1 176 ? -6.216 5.793 6.509 1.00 96.75 176 CYS A CA 1
ATOM 1431 C C . CYS A 1 176 ? -5.974 6.149 5.035 1.00 96.75 176 CYS A C 1
ATOM 1433 O O . CYS A 1 176 ? -4.837 6.374 4.623 1.00 96.75 176 CYS A O 1
ATOM 1435 N N . MET A 1 177 ? -7.055 6.288 4.265 1.00 95.56 177 MET A N 1
ATOM 1436 C CA . MET A 1 177 ? -7.017 6.618 2.838 1.00 95.56 177 MET A CA 1
ATOM 1437 C C . MET A 1 177 ? -6.503 8.035 2.529 1.00 95.56 177 MET A C 1
ATOM 1439 O O . MET A 1 177 ? -6.095 8.318 1.403 1.00 95.56 177 MET A O 1
ATOM 1443 N N . GLN A 1 178 ? -6.497 8.942 3.509 1.00 93.81 178 GLN A N 1
ATOM 1444 C CA . GLN A 1 178 ? -5.837 10.249 3.387 1.00 93.81 178 GLN A CA 1
ATOM 1445 C C . GLN A 1 178 ? -4.307 10.138 3.477 1.00 93.81 178 GLN A C 1
ATOM 1447 O O . GLN A 1 178 ? -3.608 11.010 2.963 1.00 93.81 178 GLN A O 1
ATOM 1452 N N . TYR A 1 179 ? -3.783 9.072 4.091 1.00 93.44 179 TYR A N 1
ATOM 1453 C CA . TYR A 1 179 ? -2.349 8.876 4.311 1.00 93.44 179 TYR A CA 1
ATOM 1454 C C . TYR A 1 179 ? -1.694 7.923 3.312 1.00 93.44 179 TYR A C 1
ATOM 1456 O O . TYR A 1 179 ? -0.528 8.120 2.972 1.00 93.44 179 TYR A O 1
ATOM 1464 N N . THR A 1 180 ? -2.423 6.934 2.793 1.00 93.94 180 THR A N 1
ATOM 1465 C CA . THR A 1 180 ? -1.891 5.953 1.828 1.00 93.94 180 THR A CA 1
ATOM 1466 C C . THR A 1 180 ? -1.359 6.612 0.555 1.00 93.94 180 THR A C 1
ATOM 1468 O O . THR A 1 180 ? -0.311 6.206 0.059 1.00 93.94 180 THR A O 1
ATOM 1471 N N . GLY A 1 181 ? -2.014 7.669 0.063 1.00 90.81 181 GLY A N 1
ATOM 1472 C CA . GLY A 1 181 ? -1.589 8.394 -1.138 1.00 90.81 181 GLY A CA 1
ATOM 1473 C C . GLY A 1 181 ? -0.231 9.088 -0.965 1.00 90.81 181 GLY A C 1
ATOM 1474 O O . GLY A 1 181 ? 0.714 8.741 -1.672 1.00 90.81 181 GLY A O 1
ATOM 1475 N N . PRO A 1 182 ? -0.088 10.021 -0.004 1.00 93.38 182 PRO A N 1
ATOM 1476 C CA . PRO A 1 182 ? 1.197 10.655 0.298 1.00 93.38 182 PRO A CA 1
ATOM 1477 C C . PRO A 1 182 ? 2.304 9.663 0.679 1.00 93.38 182 PRO A C 1
ATOM 1479 O O . PRO A 1 182 ? 3.456 9.865 0.300 1.00 93.38 182 PRO A O 1
ATOM 1482 N N . LEU A 1 183 ? 1.965 8.588 1.402 1.00 94.19 183 LEU A N 1
ATOM 1483 C CA . LEU A 1 183 ? 2.914 7.537 1.770 1.00 94.19 183 LEU A CA 1
ATOM 1484 C C . LEU A 1 183 ? 3.429 6.775 0.544 1.00 94.19 183 LEU A C 1
ATOM 1486 O O . LEU A 1 183 ? 4.607 6.437 0.488 1.00 94.19 183 LEU A O 1
ATOM 1490 N N . THR A 1 184 ? 2.560 6.514 -0.432 1.00 90.94 184 THR A N 1
ATOM 1491 C CA . THR A 1 184 ? 2.923 5.852 -1.692 1.00 90.94 184 THR A CA 1
ATOM 1492 C C . THR A 1 184 ? 3.798 6.761 -2.542 1.00 90.94 184 THR A C 1
ATOM 1494 O O . THR A 1 184 ? 4.882 6.341 -2.929 1.00 90.94 184 THR A O 1
ATOM 1497 N N . ALA A 1 185 ? 3.420 8.030 -2.716 1.00 91.19 185 ALA A N 1
ATOM 1498 C CA . ALA A 1 185 ? 4.243 8.994 -3.448 1.00 91.19 185 ALA A CA 1
ATOM 1499 C C . ALA A 1 185 ? 5.650 9.122 -2.837 1.00 91.19 185 ALA A C 1
ATOM 1501 O O . ALA A 1 185 ? 6.656 8.921 -3.507 1.00 91.19 185 ALA A O 1
ATOM 1502 N N . LYS A 1 186 ? 5.745 9.355 -1.523 1.00 94.44 186 LYS A N 1
ATOM 1503 C CA . LYS A 1 186 ? 7.048 9.538 -0.869 1.00 94.44 186 LYS A CA 1
ATOM 1504 C C . LYS A 1 186 ? 7.854 8.248 -0.734 1.00 94.44 186 LYS A C 1
ATOM 1506 O O . LYS A 1 186 ? 9.077 8.274 -0.823 1.00 94.44 186 LYS A O 1
ATOM 1511 N N . GLY A 1 187 ? 7.187 7.127 -0.471 1.00 94.12 187 GLY A N 1
ATOM 1512 C CA . GLY A 1 187 ? 7.841 5.836 -0.264 1.00 94.12 187 GLY A CA 1
ATOM 1513 C C . GLY A 1 187 ? 8.270 5.166 -1.566 1.00 94.12 187 GLY A C 1
ATOM 1514 O O . GLY A 1 187 ? 9.303 4.503 -1.589 1.00 94.12 187 GLY A O 1
ATOM 1515 N N . ILE A 1 188 ? 7.512 5.342 -2.647 1.00 91.88 188 ILE A N 1
ATOM 1516 C CA . ILE A 1 188 ? 7.803 4.721 -3.940 1.00 91.88 188 ILE A CA 1
ATOM 1517 C C . ILE A 1 188 ? 8.498 5.719 -4.861 1.00 91.88 188 ILE A C 1
ATOM 1519 O O . ILE A 1 188 ? 9.680 5.531 -5.138 1.00 91.88 188 ILE A O 1
ATOM 1523 N N . GLU A 1 189 ? 7.804 6.779 -5.279 1.00 91.19 189 GLU A N 1
ATOM 1524 C CA . GLU A 1 189 ? 8.309 7.738 -6.275 1.00 91.19 189 GLU A CA 1
ATOM 1525 C C . GLU A 1 189 ? 9.546 8.488 -5.759 1.00 91.19 189 GLU A C 1
ATOM 1527 O O . GLU A 1 189 ? 10.586 8.480 -6.407 1.00 91.19 189 GLU A O 1
ATOM 1532 N N . ASP A 1 190 ? 9.482 9.057 -4.549 1.00 94.38 190 ASP A N 1
ATOM 1533 C CA . ASP A 1 190 ? 10.579 9.879 -4.009 1.00 94.38 190 ASP A CA 1
ATOM 1534 C C . ASP A 1 190 ? 11.695 9.057 -3.326 1.00 94.38 190 ASP A C 1
ATOM 1536 O O . ASP A 1 190 ? 12.696 9.628 -2.891 1.00 94.38 190 ASP A O 1
ATOM 1540 N N . THR A 1 191 ? 11.541 7.731 -3.180 1.00 94.12 191 THR A N 1
ATOM 1541 C CA . THR A 1 191 ? 12.510 6.897 -2.438 1.00 94.12 191 THR A CA 1
ATOM 1542 C C . THR A 1 191 ? 12.866 5.598 -3.160 1.00 94.12 191 THR A C 1
ATOM 1544 O O . THR A 1 191 ? 14.010 5.438 -3.584 1.00 94.12 191 THR A O 1
ATOM 1547 N N . ALA A 1 192 ? 11.935 4.645 -3.302 1.00 93.25 192 ALA A N 1
ATOM 1548 C CA . ALA A 1 192 ? 12.252 3.335 -3.884 1.00 93.25 192 ALA A CA 1
ATOM 1549 C C . ALA A 1 192 ? 12.725 3.443 -5.345 1.00 93.25 192 ALA A C 1
ATOM 1551 O O . ALA A 1 192 ? 13.708 2.805 -5.713 1.00 93.25 192 ALA A O 1
ATOM 1552 N N . MET A 1 193 ? 12.094 4.306 -6.146 1.00 92.88 193 MET A N 1
ATOM 1553 C CA . MET A 1 193 ? 12.482 4.579 -7.535 1.00 92.88 193 MET A CA 1
ATOM 1554 C C . MET A 1 193 ? 13.876 5.216 -7.666 1.00 92.88 193 MET A C 1
ATOM 1556 O O . MET A 1 193 ? 14.518 5.073 -8.701 1.00 92.88 193 MET A O 1
ATOM 1560 N N . TYR A 1 194 ? 14.398 5.864 -6.623 1.00 92.31 194 TYR A N 1
ATOM 1561 C CA . TYR A 1 194 ? 15.772 6.382 -6.619 1.00 92.31 194 TYR A CA 1
ATOM 1562 C C . TYR A 1 194 ? 16.809 5.354 -6.153 1.00 92.31 194 TYR A C 1
ATOM 1564 O O . TYR A 1 194 ? 17.998 5.518 -6.418 1.00 92.31 194 TYR A O 1
ATOM 1572 N N . ALA A 1 195 ? 16.376 4.299 -5.461 1.00 91.56 195 ALA A N 1
ATOM 1573 C CA . ALA A 1 195 ? 17.247 3.232 -4.977 1.00 91.56 195 ALA A CA 1
ATOM 1574 C C . ALA A 1 195 ? 17.293 2.019 -5.926 1.00 91.56 195 ALA A C 1
ATOM 1576 O O . ALA A 1 195 ? 18.306 1.323 -5.982 1.00 91.56 195 ALA A O 1
ATOM 1577 N N . TRP A 1 196 ? 16.221 1.764 -6.683 1.00 91.44 196 TRP A N 1
ATOM 1578 C CA . TRP A 1 196 ? 16.127 0.638 -7.613 1.00 91.44 196 TRP A CA 1
ATOM 1579 C C . TRP A 1 196 ? 16.817 0.936 -8.948 1.00 91.44 196 TRP A C 1
ATOM 1581 O O . TRP A 1 196 ? 16.210 1.478 -9.866 1.00 91.44 196 TRP A O 1
ATOM 1591 N N . CYS A 1 197 ? 18.081 0.544 -9.096 1.00 90.19 197 CYS A N 1
ATOM 1592 C CA . CYS A 1 197 ? 18.873 0.870 -10.292 1.00 90.19 197 CYS A CA 1
ATOM 1593 C C . CYS A 1 197 ? 18.957 -0.260 -11.334 1.00 90.19 197 CYS A C 1
ATOM 1595 O O . CYS A 1 197 ? 19.770 -0.172 -12.253 1.00 90.19 197 CYS A O 1
ATOM 1597 N N . SER A 1 198 ? 18.144 -1.319 -11.219 1.00 90.25 198 SER A N 1
ATOM 1598 C CA . SER A 1 198 ? 18.192 -2.443 -12.167 1.00 90.25 198 SER A CA 1
ATOM 1599 C C . SER A 1 198 ? 17.718 -2.054 -13.571 1.00 90.25 198 SER A C 1
ATOM 1601 O O . SER A 1 198 ? 18.369 -2.400 -14.557 1.00 90.25 198 SER A O 1
ATOM 1603 N N . PHE A 1 199 ? 16.607 -1.319 -13.670 1.00 90.19 199 PHE A N 1
ATOM 1604 C CA . PHE A 1 199 ? 16.078 -0.829 -14.941 1.00 90.19 199 PHE A CA 1
ATOM 1605 C C . PHE A 1 199 ? 15.322 0.492 -14.748 1.00 90.19 199 PHE A C 1
ATOM 1607 O O . PHE A 1 199 ? 14.114 0.521 -14.534 1.00 90.19 199 PHE A O 1
ATOM 1614 N N . LEU A 1 200 ? 16.060 1.600 -14.841 1.00 90.88 200 LEU A N 1
ATOM 1615 C CA . LEU A 1 200 ? 15.572 2.948 -14.522 1.00 90.88 200 LEU A CA 1
ATOM 1616 C C . LEU A 1 200 ? 14.430 3.442 -15.418 1.00 90.88 200 LEU A C 1
ATOM 1618 O O . LEU A 1 200 ? 13.717 4.357 -15.027 1.00 90.88 200 LEU A O 1
ATOM 1622 N N . ALA A 1 201 ? 14.243 2.863 -16.608 1.00 91.25 201 ALA A N 1
ATOM 1623 C CA . ALA A 1 201 ? 13.199 3.314 -17.526 1.00 91.25 201 ALA A CA 1
ATOM 1624 C C . ALA A 1 201 ? 11.787 3.167 -16.931 1.00 91.25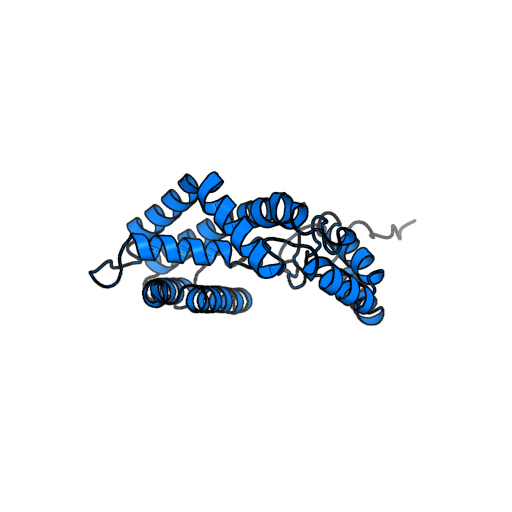 201 ALA A C 1
ATOM 1626 O O . ALA A 1 201 ? 10.905 3.923 -17.314 1.00 91.25 201 ALA A O 1
ATOM 1627 N N . HIS A 1 202 ? 11.579 2.239 -15.988 1.00 91.38 202 HIS A N 1
ATOM 1628 C CA . HIS A 1 202 ? 10.308 2.060 -15.274 1.00 91.38 202 HIS A CA 1
ATOM 1629 C C . HIS A 1 202 ? 10.205 2.856 -13.960 1.00 91.38 202 HIS A C 1
ATOM 1631 O O . HIS A 1 202 ? 9.180 2.799 -13.282 1.00 91.38 202 HIS A O 1
ATOM 1637 N N . ASN A 1 203 ? 11.228 3.635 -13.603 1.00 91.56 203 ASN A N 1
ATOM 1638 C CA . ASN A 1 203 ? 11.224 4.486 -12.412 1.00 91.56 203 ASN A CA 1
ATOM 1639 C C . ASN A 1 203 ? 10.624 5.857 -12.745 1.00 91.56 203 ASN A C 1
ATOM 1641 O O . ASN A 1 203 ? 11.274 6.889 -12.595 1.00 91.56 203 ASN A O 1
ATOM 1645 N N . GLU A 1 204 ? 9.395 5.847 -13.249 1.00 88.38 204 GLU A N 1
ATOM 1646 C CA . GLU A 1 204 ? 8.672 7.043 -13.667 1.00 88.38 204 GLU A CA 1
ATOM 1647 C C . GLU A 1 204 ? 7.303 7.100 -12.990 1.00 88.38 204 GLU A C 1
ATOM 1649 O O . GLU A 1 204 ? 6.695 6.078 -12.659 1.00 88.38 204 GLU A O 1
ATOM 1654 N N . VAL A 1 205 ? 6.803 8.316 -12.791 1.00 84.50 205 VAL A N 1
ATOM 1655 C CA . VAL A 1 205 ? 5.518 8.559 -12.140 1.00 84.50 205 VAL A CA 1
ATOM 1656 C C . VAL A 1 205 ? 4.394 7.847 -12.904 1.00 84.50 205 VAL A C 1
ATOM 1658 O O . VAL A 1 205 ? 4.148 8.118 -14.079 1.00 84.50 205 VAL A O 1
ATOM 1661 N N . GLY A 1 206 ? 3.668 6.959 -12.219 1.00 79.62 206 GLY A N 1
ATOM 1662 C CA . GLY A 1 206 ? 2.581 6.157 -12.799 1.00 79.62 206 GLY A CA 1
ATOM 1663 C C . GLY A 1 206 ? 2.994 4.882 -13.511 1.00 79.62 206 GLY A C 1
ATOM 1664 O O . GLY A 1 206 ? 2.121 4.179 -14.018 1.00 79.62 206 GLY A O 1
ATOM 1665 N N . ASP A 1 207 ? 4.282 4.558 -13.501 1.00 86.88 207 ASP A N 1
ATOM 1666 C CA . ASP A 1 207 ? 4.777 3.223 -13.805 1.00 86.88 207 ASP A CA 1
ATOM 1667 C C . ASP A 1 207 ? 5.092 2.458 -12.505 1.00 86.88 207 ASP A C 1
ATOM 1669 O O . ASP A 1 207 ? 4.854 2.947 -11.396 1.00 86.88 207 ASP A O 1
ATOM 1673 N N . ALA A 1 208 ? 5.592 1.232 -12.629 1.00 86.69 208 ALA A N 1
ATOM 1674 C CA . ALA A 1 208 ? 5.951 0.391 -11.495 1.00 86.69 208 ALA A CA 1
ATOM 1675 C C . ALA A 1 208 ? 7.396 -0.098 -11.610 1.00 86.69 208 ALA A C 1
ATOM 1677 O O . ALA A 1 208 ? 7.811 -0.571 -12.664 1.00 86.69 208 ALA A O 1
ATOM 1678 N N . ILE A 1 209 ? 8.144 -0.078 -10.503 1.00 87.69 209 ILE A N 1
ATOM 1679 C CA . ILE A 1 209 ? 9.553 -0.521 -10.476 1.00 87.69 209 ILE A CA 1
ATOM 1680 C C . ILE A 1 209 ? 9.745 -1.994 -10.876 1.00 87.69 209 ILE A C 1
ATOM 1682 O O . ILE A 1 209 ? 10.838 -2.398 -11.264 1.00 87.69 209 ILE A O 1
ATOM 1686 N N . ASP A 1 210 ? 8.688 -2.801 -10.763 1.00 85.31 210 ASP A N 1
ATOM 1687 C CA . ASP A 1 210 ? 8.643 -4.219 -11.116 1.00 85.31 210 ASP A CA 1
ATOM 1688 C C . ASP A 1 210 ? 7.832 -4.481 -12.399 1.00 85.31 210 ASP A C 1
ATOM 1690 O O . ASP A 1 210 ? 7.438 -5.619 -12.687 1.00 85.31 210 ASP A O 1
ATOM 1694 N N . ALA A 1 211 ? 7.574 -3.433 -13.187 1.00 89.31 211 ALA A N 1
ATOM 1695 C CA . ALA A 1 211 ? 6.950 -3.543 -14.492 1.00 89.31 211 ALA A CA 1
ATOM 1696 C C . ALA A 1 211 ? 7.754 -4.480 -15.410 1.00 89.31 211 ALA A C 1
ATOM 1698 O O . ALA A 1 211 ? 8.982 -4.504 -15.428 1.00 89.31 211 ALA A O 1
ATOM 1699 N N . ARG A 1 212 ? 7.024 -5.299 -16.174 1.00 89.44 212 ARG A N 1
ATOM 1700 C CA . ARG A 1 212 ? 7.579 -6.351 -17.049 1.00 89.44 212 ARG A CA 1
ATOM 1701 C C . ARG A 1 212 ? 7.206 -6.155 -18.516 1.00 89.44 212 ARG A C 1
ATOM 1703 O O . ARG A 1 212 ? 7.331 -7.079 -19.314 1.00 89.44 212 ARG A O 1
ATOM 1710 N N . GLY A 1 213 ? 6.697 -4.977 -18.859 1.00 91.69 213 GLY A N 1
ATOM 1711 C CA . GLY A 1 213 ? 6.101 -4.712 -20.155 1.00 91.69 213 GLY A CA 1
ATOM 1712 C C . GLY A 1 213 ? 4.699 -5.300 -20.327 1.00 91.69 213 GLY A C 1
ATOM 1713 O O . GLY A 1 213 ? 4.127 -5.934 -19.429 1.00 91.69 213 GLY A O 1
ATOM 1714 N N . ILE A 1 214 ? 4.136 -5.049 -21.506 1.00 92.75 214 ILE A N 1
ATOM 1715 C CA . ILE A 1 214 ? 2.827 -5.535 -21.953 1.00 92.75 214 ILE A CA 1
ATOM 1716 C C . ILE A 1 214 ? 2.908 -6.021 -23.398 1.00 92.75 214 ILE A C 1
ATOM 1718 O O . ILE A 1 214 ? 3.768 -5.600 -24.167 1.00 92.75 214 ILE A O 1
ATOM 1722 N N . THR A 1 215 ? 1.987 -6.899 -23.788 1.00 93.38 215 THR A N 1
ATOM 1723 C CA . THR A 1 215 ? 1.908 -7.352 -25.179 1.00 93.38 215 THR A CA 1
ATOM 1724 C C . THR A 1 215 ? 1.217 -6.306 -26.063 1.00 93.38 215 THR A C 1
ATOM 1726 O O . THR A 1 215 ? 0.408 -5.507 -25.585 1.00 93.38 215 THR A O 1
ATOM 1729 N N . ILE A 1 216 ? 1.486 -6.333 -27.374 1.00 94.62 216 ILE A N 1
ATOM 1730 C CA . ILE A 1 216 ? 0.784 -5.481 -28.353 1.00 94.62 216 ILE A CA 1
ATOM 1731 C C . ILE A 1 216 ? -0.750 -5.666 -28.267 1.00 94.62 216 ILE A C 1
ATOM 1733 O O . ILE A 1 216 ? -1.459 -4.658 -28.214 1.00 94.62 216 ILE A O 1
ATOM 1737 N N . PRO A 1 217 ? -1.301 -6.900 -28.196 1.00 95.19 217 PRO A N 1
ATOM 1738 C CA . PRO A 1 217 ? -2.736 -7.098 -27.981 1.00 95.19 217 PRO A CA 1
ATOM 1739 C C . PRO A 1 217 ? -3.273 -6.459 -26.695 1.00 95.19 217 PRO A C 1
ATOM 1741 O O . PRO A 1 217 ? -4.332 -5.830 -26.735 1.00 95.19 217 PRO A O 1
ATOM 1744 N N . ASP A 1 218 ? -2.554 -6.568 -25.572 1.00 90.75 218 ASP A N 1
ATOM 1745 C CA . ASP A 1 218 ? -2.977 -5.961 -24.301 1.00 90.75 218 ASP A CA 1
ATOM 1746 C C . ASP A 1 218 ? -2.970 -4.433 -24.375 1.00 90.75 218 ASP A C 1
ATOM 1748 O O . ASP A 1 218 ? -3.890 -3.778 -23.877 1.00 90.75 218 ASP A O 1
ATOM 1752 N N . PHE A 1 219 ? -1.965 -3.858 -25.040 1.00 91.38 219 PHE A N 1
ATOM 1753 C CA . PHE A 1 219 ? -1.918 -2.426 -25.313 1.00 91.38 219 PHE A CA 1
ATOM 1754 C C . PHE A 1 219 ? -3.133 -1.985 -26.140 1.00 91.38 219 PHE A C 1
ATOM 1756 O O . PHE A 1 219 ? -3.846 -1.066 -25.738 1.00 91.38 219 PHE A O 1
ATOM 1763 N N . HIS A 1 220 ? -3.434 -2.675 -27.247 1.00 92.75 220 HIS A N 1
ATOM 1764 C CA . HIS A 1 220 ? -4.614 -2.378 -28.065 1.00 92.75 220 HIS A CA 1
ATOM 1765 C C . HIS A 1 220 ? -5.917 -2.495 -27.269 1.00 92.75 220 HIS A C 1
ATOM 1767 O O . HIS A 1 220 ? -6.772 -1.614 -27.371 1.00 92.75 220 HIS A O 1
ATOM 1773 N N . LYS A 1 221 ? -6.064 -3.532 -26.435 1.00 91.25 221 LYS A N 1
ATOM 1774 C CA . LYS A 1 221 ? -7.234 -3.700 -25.565 1.00 91.25 221 LYS A CA 1
ATOM 1775 C C . LYS A 1 221 ? -7.414 -2.495 -24.638 1.00 91.25 221 LYS A C 1
ATOM 1777 O O . LYS A 1 221 ? -8.502 -1.922 -24.599 1.00 91.25 221 LYS A O 1
ATOM 1782 N N . LYS A 1 222 ? -6.342 -2.053 -23.974 1.00 86.06 222 LYS A N 1
ATOM 1783 C CA . LYS A 1 222 ? -6.364 -0.870 -23.098 1.00 86.06 222 LYS A CA 1
ATOM 1784 C C . LYS A 1 222 ? -6.653 0.428 -23.859 1.00 86.06 222 LYS A C 1
ATOM 1786 O O . LYS A 1 222 ? -7.341 1.301 -23.333 1.00 86.06 222 LYS A O 1
ATOM 1791 N N . MET A 1 223 ? -6.182 0.565 -25.102 1.00 88.94 223 MET A N 1
ATOM 1792 C CA . MET A 1 223 ? -6.527 1.713 -25.954 1.00 88.94 223 MET A CA 1
ATOM 1793 C C . MET A 1 223 ? -8.016 1.721 -26.322 1.00 88.94 223 MET A C 1
ATOM 1795 O O . MET A 1 223 ? -8.659 2.766 -26.238 1.00 88.94 223 MET A O 1
ATOM 1799 N N . ILE A 1 224 ? -8.593 0.563 -26.656 1.00 88.81 224 ILE A N 1
ATOM 1800 C CA . ILE A 1 224 ? -10.029 0.423 -26.940 1.00 88.81 224 ILE A CA 1
ATOM 1801 C C . ILE A 1 224 ? -10.858 0.738 -25.691 1.00 88.81 224 ILE A C 1
ATOM 1803 O O . ILE A 1 224 ? -11.844 1.462 -25.781 1.00 88.81 224 ILE A O 1
ATOM 1807 N N . GLU A 1 225 ? -10.465 0.253 -24.514 1.00 83.19 225 GLU A N 1
ATOM 1808 C CA . GLU A 1 225 ? -11.139 0.580 -23.249 1.00 83.19 225 GLU A CA 1
ATOM 1809 C C . GLU A 1 225 ? -11.144 2.090 -22.983 1.00 83.19 225 GLU A C 1
ATOM 1811 O O . GLU A 1 225 ? -12.190 2.649 -22.655 1.00 83.19 225 GLU A O 1
ATOM 1816 N N . LYS A 1 226 ? -10.025 2.780 -23.240 1.00 78.31 226 LYS A N 1
ATOM 1817 C CA . LYS A 1 226 ? -9.941 4.243 -23.122 1.00 78.31 226 LYS A CA 1
ATOM 1818 C C . LYS A 1 226 ? -10.896 4.990 -24.058 1.00 78.31 226 LYS A C 1
ATOM 1820 O O . LYS A 1 226 ? -11.385 6.043 -23.665 1.00 78.31 226 LYS A O 1
ATOM 1825 N N . THR A 1 227 ? -11.230 4.458 -25.240 1.00 78.56 227 THR A N 1
ATOM 1826 C CA . THR A 1 227 ? -12.236 5.091 -26.126 1.00 78.56 227 THR A CA 1
ATOM 1827 C C . THR A 1 227 ? -13.662 5.054 -25.574 1.00 78.56 227 THR A C 1
ATOM 1829 O O . THR A 1 227 ? -14.500 5.846 -25.999 1.00 78.56 227 THR A O 1
ATOM 1832 N N . LYS A 1 228 ? -13.950 4.156 -24.622 1.00 74.38 228 LYS A N 1
ATOM 1833 C CA . LYS A 1 228 ? -15.268 4.045 -23.976 1.00 74.38 228 LYS A CA 1
ATOM 1834 C C . LYS A 1 228 ? -15.452 5.055 -22.843 1.00 74.38 228 LYS A C 1
ATOM 1836 O O . LYS A 1 228 ? -16.572 5.246 -22.382 1.00 74.38 228 LYS A O 1
ATOM 1841 N N . ILE A 1 229 ? -14.366 5.687 -22.395 1.00 65.12 229 ILE A N 1
ATOM 1842 C CA . ILE A 1 229 ? -14.399 6.748 -21.392 1.00 65.12 229 ILE A CA 1
ATOM 1843 C C . ILE A 1 229 ? -14.655 8.063 -22.144 1.00 65.12 229 ILE A C 1
ATOM 1845 O O . ILE A 1 229 ? -13.824 8.451 -22.969 1.00 65.12 229 ILE A O 1
ATOM 1849 N N . PRO A 1 230 ? -15.788 8.751 -21.918 1.00 54.00 230 PRO A N 1
ATOM 1850 C CA . PRO A 1 230 ? -16.100 9.978 -22.639 1.00 54.00 230 PRO A CA 1
ATOM 1851 C C . PRO A 1 230 ? -15.026 11.043 -22.376 1.00 54.00 230 PRO A C 1
ATOM 1853 O O . PRO A 1 230 ? -14.845 11.511 -21.255 1.00 54.00 230 PRO A O 1
ATOM 1856 N N . SER A 1 231 ? -14.310 11.428 -23.434 1.00 49.41 231 SER A N 1
ATOM 1857 C CA . SER A 1 231 ? -13.345 12.527 -23.423 1.00 49.41 231 SER A CA 1
ATOM 1858 C C . SER A 1 231 ? -13.951 13.744 -24.128 1.00 49.41 231 SER A C 1
ATOM 1860 O O . SER A 1 231 ? -14.298 13.639 -25.307 1.00 49.41 231 SER A O 1
ATOM 1862 N N . PRO A 1 232 ? -14.032 14.923 -23.484 1.00 43.94 232 PRO A N 1
ATOM 1863 C CA . PRO A 1 232 ? -14.443 16.155 -24.158 1.00 43.94 23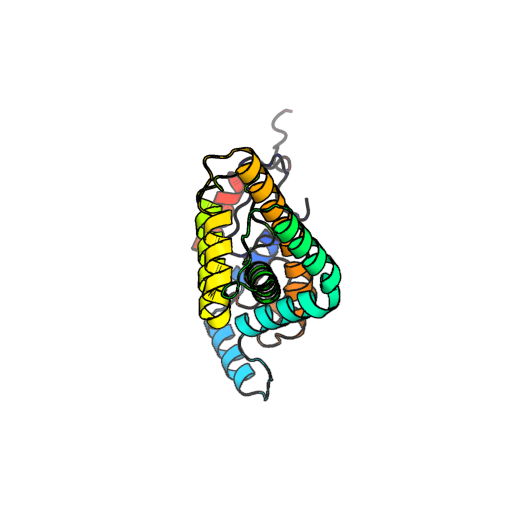2 PRO A CA 1
ATOM 1864 C C . PRO A 1 232 ? -13.455 16.599 -25.250 1.00 43.94 232 PRO A C 1
ATOM 1866 O O . PRO A 1 232 ? -13.818 17.397 -26.106 1.00 43.94 232 PRO A O 1
ATOM 1869 N N . PHE A 1 233 ? -12.216 16.082 -25.259 1.00 42.34 233 PHE A N 1
ATOM 1870 C CA . PHE A 1 233 ? -11.194 16.447 -26.252 1.00 42.34 233 PHE A CA 1
ATOM 1871 C C . PHE A 1 233 ? -11.452 15.862 -27.649 1.00 42.34 233 PHE A C 1
ATOM 1873 O O . PHE A 1 233 ? -10.842 16.308 -28.616 1.00 42.34 233 PHE A O 1
ATOM 1880 N N . TYR A 1 234 ? -12.370 14.898 -27.764 1.00 41.97 234 TYR A N 1
ATOM 1881 C CA . TYR A 1 234 ? -12.848 14.352 -29.035 1.00 41.97 234 TYR A CA 1
ATOM 1882 C C . TYR A 1 234 ? -14.345 14.627 -29.236 1.00 41.97 234 TYR A C 1
ATOM 1884 O O . TYR A 1 234 ? -15.072 13.797 -29.779 1.00 41.97 234 TYR A O 1
ATOM 1892 N N . GLN A 1 235 ? -14.834 15.815 -28.869 1.00 36.22 235 GLN A N 1
ATOM 1893 C CA . GLN A 1 235 ? -15.978 16.349 -29.603 1.00 36.22 235 GLN A CA 1
ATOM 1894 C C . GLN A 1 235 ? -15.469 16.754 -30.986 1.00 36.22 235 GLN A C 1
ATOM 1896 O O . GLN A 1 235 ? -14.938 17.843 -31.188 1.00 36.22 235 GLN A O 1
ATOM 1901 N N . ARG A 1 236 ? -15.592 15.839 -31.957 1.00 39.75 236 ARG A N 1
ATOM 1902 C CA . ARG A 1 236 ? -15.587 16.237 -33.364 1.00 39.75 236 ARG A CA 1
ATOM 1903 C C . ARG A 1 236 ? -16.659 17.314 -33.496 1.00 39.75 236 ARG A C 1
ATOM 1905 O O . ARG A 1 236 ? -17.844 16.992 -33.407 1.00 39.75 236 ARG A O 1
ATOM 1912 N N . ASN A 1 237 ? -16.233 18.556 -33.719 1.00 37.53 237 ASN A N 1
ATOM 1913 C CA . ASN A 1 237 ? -17.067 19.589 -34.317 1.00 37.53 237 ASN A CA 1
ATOM 1914 C C . ASN A 1 237 ? -17.565 19.035 -35.654 1.00 37.53 237 ASN A C 1
ATOM 1916 O O . ASN A 1 237 ? -16.917 19.145 -36.688 1.00 37.53 237 ASN A O 1
ATOM 1920 N N . SER A 1 238 ? -18.692 18.345 -35.593 1.00 43.75 238 SER A N 1
ATOM 1921 C CA . SER A 1 238 ? -19.494 17.930 -36.726 1.00 43.75 238 SER A CA 1
ATOM 1922 C C . SER A 1 238 ? -20.724 18.811 -36.662 1.00 43.75 238 SER A C 1
ATOM 1924 O O . SER A 1 238 ? -21.748 18.400 -36.143 1.00 43.75 238 SER A O 1
ATOM 1926 N N . ASN A 1 239 ? -20.534 20.077 -3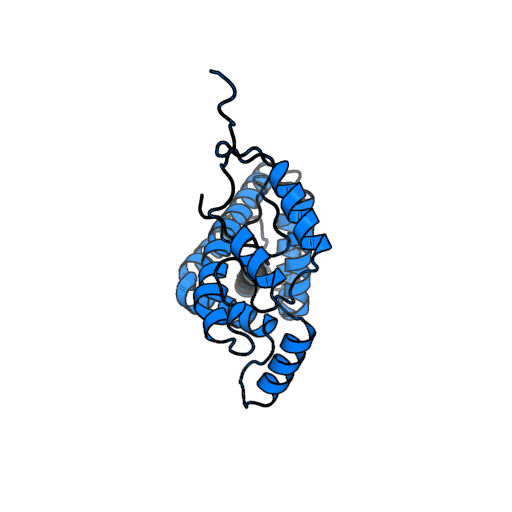7.041 1.00 39.69 239 ASN A N 1
ATOM 1927 C CA . ASN A 1 239 ? -21.573 21.021 -37.451 1.00 39.69 239 ASN A CA 1
ATOM 1928 C C . ASN A 1 239 ? -20.908 22.324 -37.922 1.00 39.69 239 ASN A C 1
ATOM 1930 O O . ASN A 1 239 ? -20.742 23.262 -37.145 1.00 39.69 239 ASN A O 1
ATOM 1934 N N . SER A 1 240 ? -20.457 22.340 -39.176 1.00 38.41 240 SER A N 1
ATOM 1935 C CA . SER A 1 240 ? -20.737 23.346 -40.225 1.00 38.41 240 SER A CA 1
ATOM 1936 C C . SER A 1 240 ? -19.780 23.164 -41.398 1.00 38.41 240 SER A C 1
ATOM 1938 O O . SER A 1 240 ? -18.560 23.041 -41.157 1.00 38.41 240 SER A O 1
#

Radius of gyration: 20.32 Å; chains: 1; bounding box: 52×36×68 Å

Foldseek 3Di:
DAFFWAPPDDDDPPDPDQDHPCLQVVQQVLLQPFDQVVLVVLLVVVVVPPAPDSDLVVLLLVLLLCCCVPPVVVLLVVLLVLVVVLPLDDDDPLRDSVLLSVLLSQLLSLQPTLADDAQWPPGDPVVLVSSVVSLVVSCVVPVSSNVSSVSLNCQHNPDDPDRSSRNSSSVSRVSSSVRSNVSSCRSQLVGSLVRLPSPNSQSDGNGGSPRSGDHPVVSVVVVVVVVVPDHPVPPPPPDD

Secondary structure (DSSP, 8-state):
---PPPTTPPPPTT-------SHHHHHHHHHHH--HHHHHHHHHHHTTS--S---HHHHHHHHHHHHHHHTSHHHHHHHHHHHHHTT----BTTB-HHHHHHHHHHHHHH--SS-----SSSPPHHHHHHHHHHHHHHHHH-GGGHHHHHHHHHHHHS--S-HHHHHHHHHHHHHHHHHHHHHHIIIIIIIIHHH--S-GGG-STTS-TT-----HHHHHHHHHHHHTS--GGG------

pLDDT: mean 86.24, std 17.59, range [28.23, 98.38]

Sequence (240 aa):
MKKILERKEELHKEWPIQGSSGYDFLALVNNLFTYNPGITTLENFYKTLDISEPDPQELIYKSKKKILLESFRADWNNLFRMLENSGLVEFNSSLSPNNMKEALGEFLVNCPVYKLYSSSIPLDPEDKVIVKEILERSAKRNPQLTPSLRVLENIFLNPSSDEEKNKLTASVFQRCMQYTGPLTAKGIEDTAMYAWCSFLAHNEVGDAIDARGITIPDFHKKMIEKTKIPSPFYQRNSNS